Protein AF-A0A4Q6FBB6-F1 (afdb_monomer)

Foldseek 3Di:
DDDWDWDFDPPDPDDPIFTWDWDDDVVVQKIKIALHPPDDPLPDQEAEEEQDPLLRVLVSVLVFTYMHRNDDARDLVVLQSCANHQYEYFYWPDPRSVVNLVRNCVSNVVRYPNYDYDYPPPPDGGSSRVCVPVHNVVRSVVCCVRPVSRPDPPPPPLQVLVLLVVLLVLLVVVLVCLVVVVDDQDFDQQQDPVRDGDGSVRVNVVSVVVSVVSVVVSVVCVVVSGGDDPVRVVVSVSVSVSSVVVVVCDDPPDRDDDPDDD

Radius of gyration: 21.43 Å; Cα contacts (8 Å, |Δi|>4): 360; chains: 1; bounding box: 42×48×60 Å

Mean predicted aligned error: 15.75 Å

Secondary structure (DSSP, 8-state):
-PPPEE---SSSSS---PEEEEEEEGGGTEEEEESSTT--GGG-SEEEEESSHHHHHHHHHTT--EEE--SSSPPHHHHHHTTTSEEEEE--SSHHHHHHHHHHHHHHHTT-S-EEE-PPSTT-SSHHHHHHHHHHHHHHHHHHHH-GGG-------S-HHHHHHHHHTTHHHHHHHHHTT-S-SS---EE-TTSPEEPHHHHHHHHHHHHHHHHHHHHHHHHHT-PPPHHHHHHHHHHHHHHHHHHHT--TT----S-S--

Sequence (262 aa):
FLSPLRFTDTESGKSESVKALTGGNQITGAFWVAPAEGFDWRSSDAIALVEGQVDALALAACGIPTIAVGGGSLPVWIARAVAFKAVAISSDNDTAGEKAAEKWSEQIATYTQRSFRLRPADGFKDFGEVMEEIGRSHLLRWLKDEAPQLALDITVHKDGAARICEMMQGFPRLLRAAHLGELPSETLYLPSPFGDVWSIEHAAAAIIEIDRAWAQRARQCQEAKRDLNVLEIESLEMAGRFLDGAAAAWNGDTWLDAFVCL

Nearest PDB structures (foldseek):
  6nr8-assembly1_1  TM=4.135E-01  e=2.653E+00  Homo sapiens
  6nrd-assembly1_1  TM=4.228E-01  e=3.362E+00  Homo sapiens
  6nr9-assembly1_1  TM=4.057E-01  e=4.796E+00  Homo sapiens
  5hex-assembly2_B  TM=2.430E-01  e=7.210E-01  Homo sapiens

Solvent-accessible surface area (backbone atoms only — not comparable to full-atom values): 14880 Å² total; per-residue (Å²): 138,72,81,68,56,82,58,77,69,89,86,50,103,73,69,82,64,60,45,36,41,59,45,73,42,81,90,77,46,34,38,39,22,23,35,37,83,92,56,57,66,78,79,43,64,36,36,36,39,23,37,44,66,56,31,14,50,38,43,8,75,57,49,26,31,17,33,9,43,68,61,83,77,76,54,69,67,56,37,58,65,48,41,76,19,33,33,35,34,38,34,44,64,45,78,67,23,50,54,45,37,53,54,43,48,62,64,26,50,84,40,21,88,48,60,46,83,43,69,51,64,91,97,37,55,31,44,36,52,42,37,72,77,65,27,61,72,51,53,40,53,51,40,55,75,78,37,52,78,48,57,60,72,75,56,72,66,74,49,41,37,60,56,49,53,58,59,54,67,61,46,60,62,59,53,47,34,55,74,70,62,69,53,73,93,64,73,46,76,44,82,40,98,84,78,46,75,38,42,50,69,54,45,54,51,47,51,54,50,48,51,53,55,46,56,52,47,31,49,52,30,59,74,65,74,44,63,64,52,72,70,56,48,53,53,49,53,53,50,49,54,51,49,52,51,57,51,69,68,57,51,100,85,61,88,80,86,91,82,89,76,135

pLDDT: mean 71.65, std 19.81, range [26.72, 97.69]

Structure (mmCIF, N/CA/C/O backbone):
data_AF-A0A4Q6FBB6-F1
#
_entry.id   AF-A0A4Q6FBB6-F1
#
loop_
_atom_site.group_PDB
_atom_site.id
_atom_site.type_symbol
_atom_site.label_atom_id
_atom_site.label_alt_id
_atom_site.label_comp_id
_atom_site.label_asym_id
_atom_site.label_entity_id
_atom_site.label_seq_id
_atom_site.pdbx_PDB_ins_code
_atom_site.Cartn_x
_atom_site.Cartn_y
_atom_site.Cartn_z
_atom_site.occupancy
_atom_site.B_iso_or_equiv
_atom_site.auth_seq_id
_atom_site.auth_comp_id
_atom_site.auth_asym_id
_atom_site.auth_atom_id
_atom_site.pdbx_PDB_model_num
ATOM 1 N N . PHE A 1 1 ? 19.069 -8.149 6.387 1.00 31.89 1 PHE A N 1
ATOM 2 C CA . PHE A 1 1 ? 17.973 -9.134 6.414 1.00 31.89 1 PHE A CA 1
ATOM 3 C C . PHE A 1 1 ? 17.339 -9.092 7.793 1.00 31.89 1 PHE A C 1
ATOM 5 O O . PHE A 1 1 ? 18.003 -9.452 8.756 1.00 31.89 1 PHE A O 1
ATOM 12 N N . LEU A 1 2 ? 16.130 -8.539 7.908 1.00 35.41 2 LEU A N 1
ATOM 13 C CA . LEU A 1 2 ? 15.370 -8.508 9.163 1.00 35.41 2 LEU A CA 1
ATOM 14 C C . LEU A 1 2 ? 14.397 -9.695 9.187 1.00 35.41 2 LEU A C 1
ATOM 16 O O . LEU A 1 2 ? 13.923 -10.125 8.139 1.00 35.41 2 LEU A O 1
ATOM 20 N N . SER A 1 3 ? 14.155 -10.247 10.376 1.00 34.09 3 SER A N 1
ATOM 21 C CA . SER A 1 3 ? 13.213 -11.354 10.583 1.00 34.09 3 SER A CA 1
ATOM 22 C C . SER A 1 3 ? 11.765 -10.839 10.611 1.00 34.09 3 SER A C 1
ATOM 24 O O . SER A 1 3 ? 11.542 -9.729 11.097 1.00 34.09 3 SER A O 1
ATOM 26 N N . PRO A 1 4 ? 10.777 -11.619 10.135 1.00 42.06 4 PRO A N 1
ATOM 27 C CA . PRO A 1 4 ? 9.369 -11.228 10.170 1.00 42.06 4 PRO A CA 1
ATOM 28 C C . PRO A 1 4 ? 8.872 -11.036 11.609 1.00 42.06 4 PRO A C 1
ATOM 30 O O . PRO A 1 4 ? 9.109 -11.885 12.473 1.00 42.06 4 PRO A O 1
ATOM 33 N N . LEU A 1 5 ? 8.157 -9.935 11.854 1.00 40.19 5 LEU A N 1
ATOM 34 C CA . LEU A 1 5 ? 7.459 -9.683 13.118 1.00 40.19 5 LEU A CA 1
ATOM 35 C C . LEU A 1 5 ? 6.115 -10.424 13.119 1.00 40.19 5 LEU A C 1
ATOM 37 O O . LEU A 1 5 ? 5.431 -10.497 12.097 1.00 40.19 5 LEU A O 1
ATOM 41 N N . ARG A 1 6 ? 5.745 -11.005 14.267 1.00 44.50 6 ARG A N 1
ATOM 42 C CA . ARG A 1 6 ? 4.492 -11.753 14.442 1.00 44.50 6 ARG A CA 1
ATOM 43 C C . ARG A 1 6 ? 3.526 -10.949 15.302 1.00 44.50 6 ARG A C 1
ATOM 45 O O . ARG A 1 6 ? 3.858 -10.640 16.441 1.00 44.50 6 ARG A O 1
ATOM 52 N N . PHE A 1 7 ? 2.329 -10.697 14.780 1.00 43.72 7 PHE A N 1
ATOM 53 C CA . PHE A 1 7 ? 1.197 -10.197 15.556 1.00 43.72 7 PHE A CA 1
ATOM 54 C C . PHE A 1 7 ? 0.210 -11.349 15.758 1.00 43.72 7 PHE A C 1
ATOM 56 O O . PHE A 1 7 ? -0.203 -11.992 14.791 1.00 43.72 7 PHE A O 1
ATOM 63 N N . THR A 1 8 ? -0.122 -11.658 17.008 1.00 41.78 8 THR A N 1
ATOM 64 C CA . THR A 1 8 ? -1.132 -12.667 17.354 1.00 41.78 8 THR A CA 1
ATOM 65 C C . THR A 1 8 ? -2.346 -11.970 17.934 1.00 41.78 8 THR A C 1
ATOM 67 O O . THR A 1 8 ? -2.215 -11.241 18.913 1.00 41.78 8 THR A O 1
ATOM 70 N N . ASP A 1 9 ? -3.508 -12.222 17.341 1.00 42.00 9 ASP A N 1
ATOM 71 C CA . ASP A 1 9 ? -4.793 -11.792 17.880 1.00 42.00 9 ASP A CA 1
ATOM 72 C C . ASP A 1 9 ? -5.174 -12.732 19.035 1.00 42.00 9 ASP A C 1
ATOM 74 O O . ASP A 1 9 ? -5.221 -13.953 18.856 1.00 42.00 9 ASP A O 1
ATOM 78 N N . THR A 1 10 ? -5.355 -12.200 20.243 1.00 44.53 10 THR A N 1
ATOM 79 C CA . THR A 1 10 ? -5.561 -13.001 21.462 1.00 44.53 10 THR A CA 1
ATOM 80 C C . THR A 1 10 ? -7.000 -13.494 21.626 1.00 44.53 10 THR A C 1
ATOM 82 O O . THR A 1 10 ? -7.242 -14.370 22.456 1.00 44.53 10 THR A O 1
ATOM 85 N N . GLU A 1 11 ? -7.956 -12.991 20.837 1.00 43.34 11 GLU A N 1
ATOM 86 C CA . GLU A 1 11 ? -9.386 -13.205 21.105 1.00 43.34 11 GLU A CA 1
ATOM 87 C C . GLU A 1 11 ? -10.024 -14.422 20.419 1.00 43.34 11 GLU A C 1
ATOM 89 O O . GLU A 1 11 ? -11.108 -14.850 20.813 1.00 43.34 11 GLU A O 1
ATOM 94 N N . SER A 1 12 ? -9.377 -15.055 19.437 1.00 43.88 12 SER A N 1
ATOM 95 C CA . SER A 1 12 ? -9.953 -16.228 18.767 1.00 43.88 12 SER A CA 1
ATOM 96 C C . SER A 1 12 ? -8.966 -17.389 18.751 1.00 43.88 12 SER A C 1
ATOM 98 O O . SER A 1 12 ? -7.905 -17.325 18.141 1.00 43.88 12 SER A O 1
ATOM 100 N N . GLY A 1 13 ? -9.315 -18.495 19.418 1.00 40.16 13 GLY A N 1
ATOM 101 C CA . GLY A 1 13 ? -8.500 -19.715 19.554 1.00 40.16 13 GLY A CA 1
ATOM 102 C C . GLY A 1 13 ? -8.153 -20.457 18.248 1.00 40.16 13 GLY A C 1
ATOM 103 O O . GLY A 1 13 ? -7.830 -21.642 18.284 1.00 40.16 13 GLY A O 1
ATOM 104 N N . LYS A 1 14 ? -8.225 -19.784 17.095 1.00 40.44 14 LYS A N 1
ATOM 105 C CA . LYS A 1 14 ? -7.684 -20.178 15.793 1.00 40.44 14 LYS A CA 1
ATOM 106 C C . LYS A 1 14 ? -7.027 -18.950 15.148 1.00 40.44 14 LYS A C 1
ATOM 108 O O . LYS A 1 14 ? -7.657 -18.238 14.378 1.00 40.44 14 LYS A O 1
ATOM 113 N N . SER A 1 15 ? -5.760 -18.704 15.469 1.00 40.09 15 SER A N 1
ATOM 114 C CA . SER A 1 15 ? -4.976 -17.617 14.871 1.00 40.09 15 SER A CA 1
ATOM 115 C C . SER A 1 15 ? -4.397 -18.065 13.522 1.00 40.09 15 SER A C 1
ATOM 117 O O . SER A 1 15 ? -3.367 -18.743 13.492 1.00 40.09 15 SER A O 1
ATOM 119 N N . GLU A 1 16 ? -4.989 -17.642 12.403 1.00 44.41 16 GLU A N 1
ATOM 120 C CA . GLU A 1 16 ? -4.210 -17.467 11.170 1.00 44.41 16 GLU A CA 1
ATOM 121 C C . GLU A 1 16 ? -3.312 -16.239 11.376 1.00 44.41 16 GLU A C 1
ATOM 123 O O . GLU A 1 16 ? -3.751 -15.095 11.274 1.00 44.41 16 GLU A O 1
ATOM 128 N N . SER A 1 17 ? -2.055 -16.465 11.766 1.00 46.19 17 SER A N 1
ATOM 129 C CA . SER A 1 17 ? -1.102 -15.377 11.988 1.00 46.19 17 SER A CA 1
ATOM 130 C C . SER A 1 17 ? -0.741 -14.745 10.643 1.00 46.19 17 SER A C 1
ATOM 132 O O . SER A 1 17 ? 0.017 -15.336 9.869 1.00 46.19 17 SER A O 1
ATOM 134 N N . VAL A 1 18 ? -1.261 -13.551 10.360 1.00 50.97 18 VAL A N 1
ATOM 135 C CA . VAL A 1 18 ? -0.815 -12.751 9.214 1.00 50.97 18 VAL A CA 1
ATOM 136 C C . VAL A 1 18 ? 0.625 -12.317 9.480 1.00 50.97 18 VAL A C 1
ATOM 138 O O . VAL A 1 18 ? 0.914 -11.629 10.459 1.00 50.97 18 VAL A O 1
ATOM 141 N N . LYS A 1 19 ? 1.553 -12.775 8.635 1.00 54.19 19 LYS A N 1
ATOM 142 C CA . LYS A 1 19 ? 2.961 -12.375 8.706 1.00 54.19 19 LYS A CA 1
ATOM 143 C C . LYS A 1 19 ? 3.144 -11.080 7.921 1.00 54.19 19 LYS A C 1
ATOM 145 O O . LYS A 1 19 ? 2.998 -11.087 6.702 1.00 54.19 19 LYS A O 1
ATOM 150 N N . ALA A 1 20 ? 3.525 -10.006 8.604 1.00 57.34 20 ALA A N 1
ATOM 151 C CA . ALA A 1 20 ? 4.000 -8.799 7.942 1.00 57.34 20 ALA A CA 1
ATOM 152 C C . ALA A 1 20 ? 5.492 -8.961 7.601 1.00 57.34 20 ALA A C 1
ATOM 154 O O . ALA A 1 20 ? 6.309 -9.262 8.481 1.00 57.34 20 ALA A O 1
ATOM 155 N N . LEU A 1 21 ? 5.858 -8.776 6.331 1.00 66.19 21 LEU A N 1
ATOM 156 C CA . LEU A 1 21 ? 7.262 -8.729 5.914 1.00 66.19 21 LEU A CA 1
ATOM 157 C C . LEU A 1 21 ? 7.755 -7.285 5.948 1.00 66.19 21 LEU A C 1
ATOM 159 O O . LEU A 1 21 ? 7.104 -6.392 5.413 1.00 66.19 21 LEU A O 1
ATOM 163 N N . THR A 1 22 ? 8.919 -7.056 6.550 1.00 74.19 22 THR A N 1
ATOM 164 C CA . THR A 1 22 ? 9.509 -5.721 6.708 1.00 74.19 22 THR A CA 1
ATOM 165 C C . THR A 1 22 ? 10.861 -5.614 6.021 1.00 74.19 22 THR A C 1
ATOM 167 O O . THR A 1 22 ? 11.565 -6.605 5.804 1.00 74.19 22 THR A O 1
ATOM 170 N N . GLY A 1 23 ? 11.232 -4.387 5.670 1.00 75.25 23 GLY A N 1
ATOM 171 C CA . GLY A 1 23 ? 12.520 -4.086 5.070 1.00 75.25 23 GLY A CA 1
ATOM 172 C C . GLY A 1 23 ? 12.538 -2.712 4.428 1.00 75.25 23 GLY A C 1
ATOM 173 O O . GLY A 1 23 ? 11.743 -1.839 4.756 1.00 75.25 23 GLY A O 1
A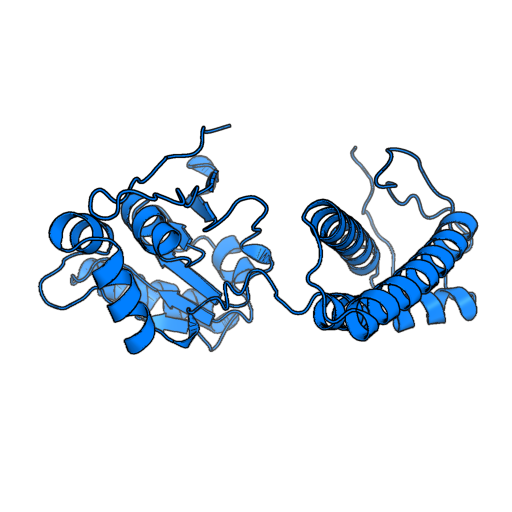TOM 174 N N . GLY A 1 24 ? 13.526 -2.493 3.571 1.00 68.19 24 GLY A N 1
ATOM 175 C CA . GLY A 1 24 ? 14.026 -1.152 3.304 1.00 68.19 24 GLY A CA 1
ATOM 176 C C . GLY A 1 24 ? 15.287 -0.879 4.121 1.00 68.19 24 GLY A C 1
ATOM 177 O O . GLY A 1 24 ? 15.706 -1.679 4.962 1.00 68.19 24 GLY A O 1
ATOM 178 N N . ASN A 1 25 ? 15.947 0.225 3.803 1.00 64.75 25 ASN A N 1
ATOM 179 C CA . ASN A 1 25 ? 17.199 0.631 4.423 1.00 64.75 25 ASN A CA 1
ATOM 180 C C . ASN A 1 25 ? 16.994 2.031 5.007 1.00 64.75 25 ASN A C 1
ATOM 182 O O . ASN A 1 25 ? 16.601 2.944 4.279 1.00 64.75 25 ASN A O 1
ATOM 186 N N . GLN A 1 26 ? 17.292 2.216 6.297 1.00 61.06 26 GLN A N 1
ATOM 187 C CA . GLN A 1 26 ? 17.221 3.533 6.941 1.00 61.06 26 GLN A CA 1
ATOM 188 C C . GLN A 1 26 ? 18.054 4.584 6.189 1.00 61.06 26 GLN A C 1
ATOM 190 O O . GLN A 1 26 ? 17.650 5.737 6.110 1.00 61.06 26 GLN A O 1
ATOM 195 N N . ILE A 1 27 ? 19.152 4.176 5.540 1.00 59.16 27 ILE A N 1
ATOM 196 C CA . ILE A 1 27 ? 19.989 5.047 4.699 1.00 59.16 27 ILE A CA 1
ATOM 197 C C . ILE A 1 27 ? 19.228 5.540 3.457 1.00 59.16 27 ILE A C 1
ATOM 199 O O . ILE A 1 27 ? 19.440 6.658 3.003 1.00 59.16 27 ILE A O 1
ATOM 203 N N . THR A 1 28 ? 18.325 4.727 2.903 1.00 61.53 28 THR A N 1
ATOM 204 C CA . THR A 1 28 ? 17.517 5.091 1.722 1.00 61.53 28 THR A CA 1
ATOM 205 C C . THR A 1 28 ? 16.276 5.923 2.061 1.00 61.53 28 THR A C 1
ATOM 207 O O . THR A 1 28 ? 15.558 6.332 1.147 1.00 61.53 28 THR A O 1
ATOM 210 N N . GLY A 1 29 ? 16.031 6.181 3.353 1.00 70.50 29 GLY A N 1
ATOM 211 C CA . GLY A 1 29 ? 14.905 6.987 3.830 1.00 70.50 29 GLY A CA 1
ATOM 212 C C . GLY A 1 29 ? 13.541 6.317 3.652 1.00 70.50 29 GLY A C 1
ATOM 213 O O . GLY A 1 29 ? 12.546 7.009 3.476 1.00 70.50 29 GLY A O 1
ATOM 214 N N . ALA A 1 30 ? 13.488 4.981 3.623 1.00 79.38 30 ALA A N 1
ATOM 215 C CA . ALA A 1 30 ? 12.228 4.252 3.537 1.00 79.38 30 ALA A CA 1
ATOM 216 C C . ALA A 1 30 ? 12.290 2.918 4.280 1.00 79.38 30 ALA A C 1
ATOM 218 O O . ALA A 1 30 ? 13.234 2.135 4.125 1.00 79.38 30 ALA A O 1
ATOM 219 N N . PHE A 1 31 ? 11.234 2.650 5.036 1.00 87.69 31 PHE A N 1
ATOM 220 C CA . PHE A 1 31 ? 10.901 1.356 5.608 1.00 87.69 31 PHE A CA 1
ATOM 221 C C . PHE A 1 31 ? 9.556 0.938 5.028 1.00 87.69 31 PHE A C 1
ATOM 223 O O . PHE A 1 31 ? 8.559 1.610 5.253 1.00 87.69 31 PHE A O 1
ATOM 230 N N . TRP A 1 32 ? 9.511 -0.135 4.250 1.00 87.69 32 TRP A N 1
ATOM 231 C CA . TRP A 1 32 ? 8.247 -0.670 3.756 1.00 87.69 32 TRP A CA 1
ATOM 232 C C . TRP A 1 32 ? 7.782 -1.826 4.635 1.00 87.69 32 TRP A C 1
ATOM 234 O O . TRP A 1 32 ? 8.578 -2.489 5.312 1.00 87.69 32 TRP A O 1
ATOM 244 N N . VAL A 1 33 ? 6.481 -2.088 4.583 1.00 84.88 33 VAL A N 1
ATOM 245 C CA . VAL A 1 33 ? 5.858 -3.274 5.161 1.00 84.88 33 VAL A CA 1
ATOM 246 C C . VAL A 1 33 ? 4.894 -3.868 4.145 1.00 84.88 33 VAL A C 1
ATOM 248 O O . VAL A 1 33 ? 3.996 -3.190 3.640 1.00 84.88 33 VAL A O 1
ATOM 251 N N . ALA A 1 34 ? 5.103 -5.144 3.839 1.00 82.44 34 ALA A N 1
ATOM 252 C CA . ALA A 1 34 ? 4.231 -5.920 2.980 1.00 82.44 34 ALA A CA 1
ATOM 253 C C . ALA A 1 34 ? 3.176 -6.644 3.842 1.00 82.44 34 ALA A C 1
ATOM 255 O O . ALA A 1 34 ? 3.545 -7.255 4.854 1.00 82.44 34 ALA A O 1
ATOM 256 N N . PRO A 1 35 ? 1.885 -6.608 3.463 1.00 79.56 35 PRO A N 1
ATOM 257 C CA . PRO A 1 35 ? 0.802 -7.215 4.238 1.00 79.56 35 PRO A CA 1
ATOM 258 C C . PRO A 1 35 ? 0.823 -8.752 4.235 1.00 79.56 35 PRO A C 1
ATOM 260 O O . PRO A 1 35 ? 0.161 -9.370 5.066 1.00 79.56 35 PRO A O 1
ATOM 263 N N . ALA A 1 36 ? 1.562 -9.375 3.310 1.00 74.44 36 ALA A N 1
ATOM 264 C CA . ALA A 1 36 ? 1.680 -10.823 3.188 1.00 74.44 36 ALA A CA 1
ATOM 265 C C . ALA A 1 36 ? 3.045 -11.247 2.618 1.00 74.44 36 ALA A C 1
ATOM 267 O O . ALA A 1 36 ? 3.790 -10.444 2.051 1.00 74.44 36 ALA A O 1
ATOM 268 N N . GLU A 1 37 ? 3.361 -12.535 2.760 1.00 68.62 37 GLU A N 1
ATOM 269 C CA . GLU A 1 37 ? 4.536 -13.160 2.149 1.00 68.62 37 GLU A CA 1
ATOM 270 C C . GLU A 1 37 ? 4.431 -13.140 0.612 1.00 68.62 37 GLU A C 1
ATOM 272 O O . GLU A 1 37 ? 3.347 -13.328 0.069 1.00 68.62 37 GLU A O 1
ATOM 277 N N . GLY A 1 38 ? 5.536 -12.847 -0.086 1.00 66.31 38 GLY A N 1
ATOM 278 C CA . GLY A 1 38 ? 5.568 -12.724 -1.556 1.00 66.31 38 GLY A CA 1
ATOM 279 C C . GLY A 1 38 ? 5.041 -11.398 -2.125 1.00 66.31 38 GLY A C 1
ATOM 280 O O . GLY A 1 38 ? 5.230 -11.122 -3.306 1.00 66.31 38 GLY A O 1
ATOM 281 N N . PHE A 1 39 ? 4.441 -10.536 -1.300 1.00 70.25 39 PHE A N 1
ATOM 282 C CA . PHE A 1 39 ? 3.855 -9.282 -1.765 1.00 70.25 39 PHE A CA 1
ATOM 283 C C . PHE A 1 39 ? 4.916 -8.224 -2.128 1.00 70.25 39 PHE A C 1
ATOM 285 O O . PHE A 1 39 ? 5.732 -7.837 -1.286 1.00 70.25 39 PHE A O 1
ATOM 292 N N . ASP A 1 40 ? 4.858 -7.689 -3.354 1.00 78.19 40 ASP A N 1
ATOM 293 C CA . ASP A 1 40 ? 5.627 -6.511 -3.776 1.00 78.19 40 ASP A CA 1
ATOM 294 C C . ASP A 1 40 ? 4.734 -5.264 -3.785 1.00 78.19 40 ASP A C 1
ATOM 296 O O . ASP A 1 40 ? 3.799 -5.128 -4.572 1.00 78.19 40 ASP A O 1
ATOM 300 N N . TRP A 1 41 ? 5.045 -4.294 -2.927 1.00 81.06 41 TRP A N 1
ATOM 301 C CA . TRP A 1 41 ? 4.305 -3.031 -2.883 1.00 81.06 41 TRP A CA 1
ATOM 302 C C . TRP A 1 41 ? 4.399 -2.238 -4.188 1.00 81.06 41 TRP A C 1
ATOM 304 O O . TRP A 1 41 ? 3.511 -1.435 -4.484 1.00 81.06 41 TRP A O 1
ATOM 314 N N . ARG A 1 42 ? 5.432 -2.476 -5.006 1.00 80.81 42 ARG A N 1
ATOM 315 C CA . ARG A 1 42 ? 5.589 -1.811 -6.304 1.00 80.81 42 ARG A CA 1
ATOM 316 C C . ARG A 1 42 ? 4.536 -2.245 -7.312 1.00 80.81 42 ARG A C 1
ATOM 318 O O . ARG A 1 42 ? 4.177 -1.428 -8.156 1.00 80.81 42 ARG A O 1
ATOM 325 N N . SER A 1 43 ? 3.991 -3.455 -7.199 1.00 79.69 43 SER A N 1
ATOM 326 C CA . SER A 1 43 ? 2.898 -3.929 -8.057 1.00 79.69 43 SER A CA 1
ATOM 327 C C . SER A 1 43 ? 1.507 -3.590 -7.514 1.00 79.69 43 SER A C 1
ATOM 329 O O . SER A 1 43 ? 0.518 -3.894 -8.164 1.00 79.69 43 SER A O 1
ATOM 331 N N . SER A 1 44 ? 1.402 -2.974 -6.332 1.00 83.88 44 SER A N 1
ATOM 332 C CA . SER A 1 44 ? 0.108 -2.631 -5.727 1.00 83.88 44 SER A CA 1
ATOM 333 C C . SER A 1 44 ? -0.546 -1.416 -6.383 1.00 83.88 44 SER A C 1
ATOM 335 O O . SER A 1 44 ? 0.121 -0.400 -6.567 1.00 83.88 44 SER A O 1
ATOM 337 N N . ASP A 1 45 ? -1.853 -1.443 -6.630 1.00 87.06 45 ASP A N 1
ATOM 338 C CA . ASP A 1 45 ? -2.595 -0.270 -7.122 1.00 87.06 45 ASP A CA 1
ATOM 339 C C . ASP A 1 45 ? -2.848 0.796 -6.047 1.00 87.06 45 ASP A C 1
ATOM 341 O O . ASP A 1 45 ? -3.173 1.944 -6.369 1.00 87.06 45 ASP A O 1
ATOM 345 N N . ALA A 1 46 ? -2.691 0.429 -4.774 1.00 92.31 46 ALA A N 1
ATOM 346 C CA . ALA A 1 46 ? -2.918 1.294 -3.625 1.00 92.31 46 ALA A CA 1
ATOM 347 C C . ALA A 1 46 ? -1.813 1.143 -2.572 1.00 92.31 46 ALA A C 1
ATOM 349 O O . ALA A 1 46 ? -1.288 0.049 -2.349 1.00 92.31 46 ALA A O 1
ATOM 350 N N . ILE A 1 47 ? -1.446 2.245 -1.922 1.00 95.38 47 ILE A N 1
ATOM 351 C CA . ILE A 1 47 ? -0.404 2.261 -0.893 1.00 95.38 47 ILE A CA 1
ATOM 352 C C . ILE A 1 47 ? -0.652 3.369 0.130 1.00 95.38 47 ILE A C 1
ATOM 354 O O . ILE A 1 47 ? -1.198 4.421 -0.206 1.00 95.38 47 ILE A O 1
ATOM 358 N N . ALA A 1 48 ? -0.218 3.148 1.367 1.00 96.94 48 ALA A N 1
ATOM 359 C CA . ALA A 1 48 ? -0.151 4.174 2.397 1.00 96.94 48 ALA A CA 1
ATOM 360 C C . ALA A 1 48 ? 1.289 4.674 2.595 1.00 96.94 48 ALA A C 1
ATOM 362 O O . ALA A 1 48 ? 2.248 3.898 2.593 1.00 96.94 48 ALA A O 1
ATOM 363 N N . LEU A 1 49 ? 1.441 5.982 2.781 1.00 96.69 49 LEU A N 1
ATOM 364 C CA . LEU A 1 49 ? 2.674 6.642 3.194 1.00 96.69 49 LEU A CA 1
ATOM 365 C C . LEU A 1 49 ? 2.485 7.160 4.618 1.00 96.69 49 LEU A C 1
ATOM 367 O O . LEU A 1 49 ? 1.582 7.956 4.863 1.00 96.69 49 LEU A O 1
ATOM 371 N N . VAL A 1 50 ? 3.343 6.734 5.539 1.00 96.75 50 VAL A N 1
ATOM 372 C CA . VAL A 1 50 ? 3.305 7.115 6.960 1.00 96.75 50 VAL A CA 1
ATOM 373 C C . VAL A 1 50 ? 4.647 7.697 7.399 1.00 96.75 50 VAL A C 1
ATOM 375 O O . VAL A 1 50 ? 5.661 7.558 6.709 1.00 96.75 50 VAL A O 1
ATOM 378 N N . GLU A 1 51 ? 4.682 8.348 8.557 1.00 93.88 51 GLU A N 1
ATOM 379 C CA . GLU A 1 51 ? 5.929 8.874 9.120 1.00 93.88 51 GLU A CA 1
ATOM 380 C C . GLU A 1 51 ? 6.734 7.789 9.843 1.00 93.88 51 GLU A C 1
ATOM 382 O O . GLU A 1 51 ? 7.923 7.610 9.551 1.00 93.88 51 GLU A O 1
ATOM 387 N N . GLY A 1 52 ? 6.082 7.050 10.745 1.00 93.06 52 GLY A N 1
ATOM 388 C CA . GLY A 1 52 ? 6.702 6.081 11.643 1.00 93.06 52 GLY A CA 1
ATOM 389 C C . GLY A 1 52 ? 6.600 4.627 11.182 1.00 93.06 52 GLY A C 1
ATOM 390 O O . GLY A 1 52 ? 5.676 4.209 10.488 1.00 93.06 52 GLY A O 1
ATOM 391 N N . GLN A 1 53 ? 7.566 3.803 11.598 1.00 94.12 53 GLN A N 1
ATOM 392 C CA . GLN A 1 53 ? 7.553 2.367 11.297 1.00 94.12 53 GLN A CA 1
ATOM 393 C C . GLN A 1 53 ? 6.412 1.628 12.009 1.00 94.12 53 GLN A C 1
ATOM 395 O O . GLN A 1 53 ? 5.927 0.625 11.489 1.00 94.12 53 GLN A O 1
ATOM 400 N N . VAL A 1 54 ? 5.985 2.107 13.182 1.00 94.31 54 VAL A N 1
ATOM 401 C CA . VAL A 1 54 ? 4.883 1.504 13.949 1.00 94.31 54 VAL A CA 1
ATOM 402 C C . VAL A 1 54 ? 3.558 1.681 13.208 1.00 94.31 54 VAL A C 1
ATOM 404 O O . VAL A 1 54 ? 2.835 0.703 13.037 1.00 94.31 54 VAL A O 1
ATOM 407 N N . ASP A 1 55 ? 3.302 2.863 12.648 1.00 95.69 55 ASP A N 1
ATOM 408 C CA . ASP A 1 55 ? 2.141 3.115 11.785 1.00 95.69 55 ASP A CA 1
ATOM 409 C C . ASP A 1 55 ? 2.134 2.203 10.562 1.00 95.69 55 ASP A C 1
ATOM 411 O O . ASP A 1 55 ? 1.100 1.651 10.183 1.00 95.69 55 ASP A O 1
ATOM 415 N N . ALA A 1 56 ? 3.312 1.982 9.965 1.00 94.88 56 ALA A N 1
ATOM 416 C CA . ALA A 1 56 ? 3.431 1.107 8.807 1.00 94.88 56 ALA A CA 1
ATOM 417 C C . ALA A 1 56 ? 3.094 -0.344 9.146 1.00 94.88 56 ALA A C 1
ATOM 419 O O . ALA A 1 56 ? 2.431 -1.025 8.364 1.00 94.88 56 ALA A O 1
ATOM 420 N N . LEU A 1 57 ? 3.521 -0.815 10.319 1.00 93.06 57 LEU A N 1
ATOM 421 C CA . LEU A 1 57 ? 3.162 -2.138 10.819 1.00 93.06 57 LEU A CA 1
ATOM 422 C C . LEU A 1 57 ? 1.662 -2.233 11.124 1.00 93.06 57 LEU A C 1
ATOM 424 O O . LEU A 1 57 ? 1.043 -3.235 10.765 1.00 93.06 57 LEU A O 1
ATOM 428 N N . ALA A 1 58 ? 1.073 -1.199 11.730 1.00 94.31 58 ALA A N 1
ATOM 429 C CA . ALA A 1 58 ? -0.349 -1.152 12.056 1.00 94.31 58 ALA A CA 1
ATOM 430 C C . ALA A 1 58 ? -1.233 -1.256 10.800 1.00 94.31 58 ALA A C 1
ATOM 432 O O . ALA A 1 58 ? -2.127 -2.106 10.725 1.00 94.31 58 ALA A O 1
ATOM 433 N N . LEU A 1 59 ? -0.945 -0.451 9.774 1.00 94.31 59 LEU A N 1
ATOM 434 C CA . LEU A 1 59 ? -1.684 -0.476 8.510 1.00 94.31 59 LEU A CA 1
ATOM 435 C C . LEU A 1 59 ? -1.443 -1.772 7.720 1.00 94.31 59 LEU A C 1
ATOM 437 O O . LEU A 1 59 ? -2.393 -2.365 7.202 1.00 94.31 59 LEU A O 1
ATOM 441 N N . ALA A 1 60 ? -0.212 -2.286 7.690 1.00 92.12 60 ALA A N 1
ATOM 442 C CA . ALA A 1 60 ? 0.083 -3.552 7.020 1.00 92.12 60 ALA A CA 1
ATOM 443 C C . ALA A 1 60 ? -0.569 -4.764 7.693 1.00 92.12 60 ALA A C 1
ATOM 445 O O . ALA A 1 60 ? -1.027 -5.670 6.997 1.00 92.12 60 ALA A O 1
ATOM 446 N N . ALA A 1 61 ? -0.701 -4.772 9.022 1.00 87.94 61 ALA A N 1
ATOM 447 C CA . ALA A 1 61 ? -1.475 -5.792 9.731 1.00 87.94 61 ALA A CA 1
ATOM 448 C C . ALA A 1 61 ? -2.965 -5.775 9.330 1.00 87.94 61 ALA A C 1
ATOM 450 O O . ALA A 1 61 ? -3.645 -6.805 9.407 1.00 87.94 61 ALA A O 1
ATOM 451 N N . CYS A 1 62 ? -3.467 -4.633 8.854 1.00 88.94 62 CYS A N 1
ATOM 452 C CA . CYS A 1 62 ? -4.806 -4.483 8.283 1.00 88.94 62 CYS A CA 1
ATOM 453 C C . CYS A 1 62 ? -4.865 -4.782 6.777 1.00 88.94 62 CYS A C 1
ATOM 455 O O . CYS A 1 62 ? -5.913 -4.610 6.162 1.00 88.94 62 CYS A O 1
ATOM 457 N N . GLY A 1 63 ? -3.773 -5.258 6.178 1.00 88.75 63 GLY A N 1
ATOM 458 C CA . GLY A 1 63 ? -3.728 -5.596 4.762 1.00 88.75 63 GLY A CA 1
ATOM 459 C C . GLY A 1 63 ? -3.345 -4.437 3.844 1.00 88.75 63 GLY A C 1
ATOM 460 O O . GLY A 1 63 ? -3.474 -4.568 2.636 1.00 88.75 63 GLY A O 1
ATOM 461 N N . ILE A 1 64 ? -2.875 -3.305 4.368 1.00 91.38 64 ILE A N 1
ATOM 462 C CA . ILE A 1 64 ? -2.539 -2.145 3.537 1.00 91.38 64 ILE A CA 1
ATOM 463 C C . ILE A 1 64 ? -1.025 -2.096 3.294 1.00 91.38 64 ILE A C 1
ATOM 465 O O . ILE A 1 64 ? -0.251 -1.976 4.248 1.00 91.38 64 ILE A O 1
ATOM 469 N N . PRO A 1 65 ? -0.559 -2.142 2.035 1.00 92.62 65 PRO A N 1
ATOM 470 C CA . PRO A 1 65 ? 0.840 -1.908 1.702 1.00 92.62 65 PRO A CA 1
ATOM 471 C C . PRO A 1 65 ? 1.247 -0.536 2.195 1.00 92.62 65 PRO A C 1
ATOM 473 O O . PRO A 1 65 ? 0.592 0.452 1.863 1.00 92.62 65 PRO A O 1
ATOM 476 N N . THR A 1 66 ? 2.312 -0.468 2.985 1.00 94.25 66 THR A N 1
ATOM 477 C CA . THR A 1 66 ? 2.662 0.785 3.651 1.00 94.25 66 THR A CA 1
ATOM 478 C C . THR A 1 66 ? 4.155 1.064 3.576 1.00 94.25 66 THR A C 1
ATOM 480 O O . THR A 1 66 ? 4.976 0.152 3.683 1.00 94.25 66 THR A O 1
ATOM 483 N N . ILE A 1 67 ? 4.513 2.335 3.394 1.00 94.69 67 ILE A N 1
ATOM 484 C CA . ILE A 1 67 ? 5.887 2.834 3.454 1.00 94.69 67 ILE A CA 1
ATOM 485 C C . ILE A 1 67 ? 5.975 3.901 4.541 1.00 94.69 67 ILE A C 1
ATOM 487 O O . ILE A 1 67 ? 5.343 4.948 4.437 1.00 94.69 67 ILE A O 1
ATOM 491 N N . ALA A 1 68 ? 6.802 3.657 5.551 1.00 94.88 68 ALA A N 1
ATOM 492 C CA . ALA A 1 68 ? 7.266 4.671 6.481 1.00 94.88 68 ALA A CA 1
ATOM 493 C C . ALA A 1 68 ? 8.445 5.445 5.885 1.00 94.88 68 ALA A C 1
ATOM 495 O O . ALA A 1 68 ? 9.469 4.863 5.513 1.00 94.88 68 ALA A O 1
ATOM 496 N N . VAL A 1 69 ? 8.299 6.764 5.813 1.00 91.31 69 VAL A N 1
ATOM 497 C CA . VAL A 1 69 ? 9.268 7.681 5.192 1.00 91.31 69 VAL A CA 1
ATOM 498 C C . VAL A 1 69 ? 10.313 8.179 6.203 1.00 91.31 69 VAL A C 1
ATOM 500 O O . VAL A 1 69 ? 11.391 8.617 5.812 1.00 91.31 69 VAL A O 1
ATOM 503 N N . GLY A 1 70 ? 10.058 8.044 7.510 1.00 82.19 70 GLY A N 1
ATOM 504 C CA . GLY A 1 70 ? 11.041 8.356 8.553 1.00 82.19 70 GLY A CA 1
ATOM 505 C C . GLY A 1 70 ? 11.198 9.850 8.847 1.00 82.19 70 GLY A C 1
ATOM 506 O O . GLY A 1 70 ? 12.312 10.302 9.106 1.00 82.19 70 GLY A O 1
ATOM 507 N N . GLY A 1 71 ? 10.091 10.598 8.826 1.00 72.38 71 GLY A N 1
ATOM 508 C CA . GLY A 1 71 ? 10.056 12.041 9.070 1.00 72.38 71 GLY A CA 1
ATOM 509 C C . GLY A 1 71 ? 10.681 12.884 7.947 1.00 72.38 71 GLY A C 1
ATOM 510 O O . GLY A 1 71 ? 11.567 12.457 7.209 1.00 72.38 71 GLY A O 1
ATOM 511 N N . GLY A 1 72 ? 10.225 14.130 7.806 1.00 80.19 72 GLY A N 1
ATOM 512 C CA . GLY A 1 72 ? 10.797 15.089 6.856 1.00 80.19 72 GLY A CA 1
ATOM 513 C C . GLY A 1 72 ? 10.195 15.044 5.443 1.00 80.19 72 GLY A C 1
ATOM 514 O O . GLY A 1 72 ? 8.990 14.890 5.252 1.00 80.19 72 GLY A O 1
ATOM 515 N N . SER A 1 73 ? 11.015 15.316 4.425 1.00 85.88 73 SER A N 1
ATOM 516 C CA . SER A 1 73 ? 10.564 15.397 3.026 1.00 85.88 73 SER A CA 1
ATOM 517 C C . SER A 1 73 ? 10.486 14.025 2.370 1.00 85.88 73 SER A C 1
ATOM 519 O O . SER A 1 73 ? 11.444 13.262 2.475 1.00 85.88 73 SER A O 1
ATOM 521 N N . LEU A 1 74 ? 9.425 13.777 1.597 1.00 91.25 74 LEU A N 1
ATOM 522 C CA . LEU A 1 74 ? 9.295 12.565 0.796 1.00 91.25 74 LEU A CA 1
ATOM 523 C C . LEU A 1 74 ? 10.462 12.459 -0.202 1.00 91.25 74 LEU A C 1
ATOM 525 O O . LEU A 1 74 ? 10.657 13.372 -1.016 1.00 91.25 74 LEU A O 1
ATOM 529 N N . PRO A 1 75 ? 11.250 11.369 -0.176 1.00 90.75 75 PRO A N 1
ATOM 530 C CA . PRO A 1 75 ? 12.269 11.129 -1.183 1.00 90.75 75 PRO A CA 1
ATOM 531 C C . PRO A 1 75 ? 11.660 11.110 -2.589 1.00 90.75 75 PRO A C 1
ATOM 533 O O . PRO A 1 75 ? 10.656 10.444 -2.841 1.00 90.75 75 PRO A O 1
ATOM 536 N N . VAL A 1 76 ? 12.307 11.795 -3.536 1.00 89.75 76 VAL A N 1
ATOM 537 C CA . VAL A 1 76 ? 11.826 11.923 -4.928 1.00 89.75 76 VAL A CA 1
ATOM 538 C C . VAL A 1 76 ? 11.575 10.562 -5.582 1.00 89.75 76 VAL A C 1
ATOM 540 O O . VAL A 1 76 ? 10.647 10.411 -6.375 1.00 89.75 76 VAL A O 1
ATOM 543 N N . TRP A 1 77 ? 12.386 9.556 -5.252 1.00 88.38 77 TRP A N 1
ATOM 544 C CA . TRP A 1 77 ? 12.211 8.212 -5.793 1.00 88.38 77 TRP A CA 1
ATOM 545 C C . TRP A 1 77 ? 10.923 7.542 -5.287 1.00 88.38 77 TRP A C 1
ATOM 547 O O . TRP A 1 77 ? 10.308 6.815 -6.060 1.00 88.38 77 TRP A O 1
ATOM 557 N N . ILE A 1 78 ? 10.474 7.817 -4.053 1.00 91.31 78 ILE A N 1
ATOM 558 C CA . ILE A 1 78 ? 9.193 7.307 -3.536 1.00 91.31 78 ILE A CA 1
ATOM 559 C C . ILE A 1 78 ? 8.049 7.970 -4.291 1.00 91.31 78 ILE A C 1
ATOM 561 O O . ILE A 1 78 ? 7.171 7.269 -4.781 1.00 91.31 78 ILE A O 1
ATOM 565 N N . ALA A 1 79 ? 8.102 9.296 -4.466 1.00 92.12 79 ALA A N 1
ATOM 566 C CA . ALA A 1 79 ? 7.093 10.031 -5.230 1.00 92.12 79 ALA A CA 1
ATOM 567 C C . ALA A 1 79 ? 6.920 9.466 -6.655 1.00 92.12 79 ALA A C 1
ATOM 569 O O . ALA A 1 79 ? 5.797 9.307 -7.125 1.00 92.12 79 ALA A O 1
ATOM 570 N N . ARG A 1 80 ? 8.025 9.080 -7.309 1.00 88.81 80 ARG A N 1
ATOM 571 C CA . ARG A 1 80 ? 8.010 8.385 -8.609 1.00 88.81 80 ARG A CA 1
ATOM 572 C C . ARG A 1 80 ? 7.471 6.959 -8.519 1.00 88.81 80 ARG A C 1
ATOM 574 O O . ARG A 1 80 ? 6.699 6.548 -9.376 1.00 88.81 80 ARG A O 1
ATOM 581 N N . ALA A 1 81 ? 7.877 6.200 -7.504 1.00 86.44 81 ALA A N 1
ATOM 582 C CA . ALA A 1 81 ? 7.477 4.803 -7.341 1.00 86.44 81 ALA A CA 1
ATOM 583 C C . ALA A 1 81 ? 5.976 4.636 -7.052 1.00 86.44 81 ALA A C 1
ATOM 585 O O . ALA A 1 81 ? 5.417 3.573 -7.317 1.00 86.44 81 ALA A O 1
ATOM 586 N N . VAL A 1 82 ? 5.318 5.676 -6.531 1.00 92.38 82 VAL A N 1
ATOM 587 C CA . VAL A 1 82 ? 3.866 5.689 -6.303 1.00 92.38 82 VAL A CA 1
ATOM 588 C C . VAL A 1 82 ? 3.060 6.285 -7.462 1.00 92.38 82 VAL A C 1
ATOM 590 O O . VAL A 1 82 ? 1.860 6.519 -7.317 1.00 92.38 82 VAL A O 1
ATOM 593 N N . ALA A 1 83 ? 3.688 6.522 -8.619 1.00 88.56 83 ALA A N 1
ATOM 594 C CA . ALA A 1 83 ? 2.996 7.021 -9.802 1.00 88.56 83 ALA A CA 1
ATOM 595 C C . ALA A 1 83 ? 1.791 6.142 -10.168 1.00 88.56 83 ALA A C 1
ATOM 597 O O . ALA A 1 83 ? 1.856 4.916 -10.096 1.00 88.56 83 ALA A O 1
ATOM 598 N N . PHE A 1 84 ? 0.688 6.790 -10.554 1.00 87.94 84 PHE A N 1
ATOM 599 C CA . PHE A 1 84 ? -0.585 6.170 -10.961 1.00 87.94 84 PHE A CA 1
ATOM 600 C C . PHE A 1 84 ? -1.343 5.356 -9.888 1.00 87.94 84 PHE A C 1
ATOM 602 O O . PHE A 1 84 ? -2.481 4.936 -10.129 1.00 87.94 84 PHE A O 1
ATOM 609 N N . LYS A 1 85 ? -0.781 5.192 -8.685 1.00 90.94 85 LYS A N 1
ATOM 610 C CA . LYS A 1 85 ? -1.421 4.492 -7.560 1.00 90.94 85 LYS A CA 1
ATOM 611 C C . LYS A 1 85 ? -2.410 5.389 -6.818 1.00 90.94 85 LYS A C 1
ATOM 613 O O . LYS A 1 85 ? -2.295 6.616 -6.854 1.00 90.94 85 LYS A O 1
ATOM 618 N N . ALA A 1 86 ? -3.351 4.779 -6.101 1.00 94.81 86 ALA A N 1
ATOM 619 C CA . ALA A 1 86 ? -4.043 5.446 -5.003 1.00 94.81 86 ALA A CA 1
ATOM 620 C C . ALA A 1 86 ? -3.085 5.576 -3.811 1.00 94.81 86 ALA A C 1
ATOM 622 O O . ALA A 1 86 ? -2.504 4.581 -3.377 1.00 94.81 86 ALA A O 1
ATOM 623 N N . VAL A 1 87 ? -2.895 6.792 -3.300 1.00 96.81 87 VAL A N 1
ATOM 624 C CA . VAL A 1 87 ? -1.902 7.058 -2.249 1.00 96.81 87 VAL A CA 1
ATOM 625 C C . VAL A 1 87 ? -2.575 7.683 -1.040 1.00 96.81 87 VAL A C 1
ATOM 627 O O . VAL A 1 87 ? -2.980 8.844 -1.078 1.00 96.81 87 VAL A O 1
ATOM 630 N N . ALA A 1 88 ? -2.659 6.926 0.047 1.00 97.69 88 ALA A N 1
ATOM 631 C CA . ALA A 1 88 ? -3.041 7.480 1.334 1.00 97.69 88 ALA A CA 1
ATOM 632 C C . ALA A 1 88 ? -1.843 8.137 2.003 1.00 97.69 88 ALA A C 1
ATOM 634 O O . ALA A 1 88 ? -0.796 7.516 2.169 1.00 97.69 88 ALA A O 1
ATOM 635 N N . ILE A 1 89 ? -2.008 9.391 2.398 1.00 97.25 89 ILE A N 1
ATOM 636 C CA . ILE A 1 89 ? -1.023 10.124 3.180 1.00 97.25 89 ILE A CA 1
ATOM 637 C C . ILE A 1 89 ? -1.481 10.120 4.637 1.00 97.25 89 ILE A C 1
ATOM 639 O O . ILE A 1 89 ? -2.487 10.738 4.997 1.00 97.25 89 ILE A O 1
ATOM 643 N N . SER A 1 90 ? -0.736 9.398 5.462 1.00 96.25 90 SER A N 1
ATOM 644 C CA . SER A 1 90 ? -1.093 8.983 6.816 1.00 96.25 90 SER A CA 1
ATOM 645 C C . SER A 1 90 ? -0.042 9.437 7.831 1.00 96.25 90 SER A C 1
ATOM 647 O O . SER A 1 90 ? 0.513 8.632 8.569 1.00 96.25 90 SER A O 1
ATOM 649 N N . SER A 1 91 ? 0.254 10.737 7.841 1.00 94.81 91 SER A N 1
ATOM 650 C CA . SER A 1 91 ? 1.020 11.395 8.906 1.00 94.81 91 SER A CA 1
ATOM 651 C C . SER A 1 91 ? 0.219 11.526 10.205 1.00 94.81 91 SER A C 1
ATOM 653 O O . SER A 1 91 ? -1.010 11.356 10.197 1.00 94.81 91 SER A O 1
ATOM 655 N N . ASP A 1 92 ? 0.908 11.892 11.287 1.00 94.50 92 ASP A N 1
ATOM 656 C CA . ASP A 1 92 ? 0.333 12.153 12.608 1.00 94.50 92 ASP A CA 1
ATOM 657 C C . ASP A 1 92 ? -0.834 13.153 12.541 1.00 94.50 92 ASP A C 1
ATOM 659 O O . ASP A 1 92 ? -0.891 14.061 11.703 1.00 94.50 92 ASP A O 1
ATOM 663 N N . ASN A 1 93 ? -1.799 12.983 13.436 1.00 94.88 93 ASN A N 1
ATOM 664 C CA . ASN A 1 93 ? -3.003 13.797 13.553 1.00 94.88 93 ASN A CA 1
ATOM 665 C C . ASN A 1 93 ? -2.747 15.065 14.380 1.00 94.88 93 ASN A C 1
ATOM 667 O O . ASN A 1 93 ? -3.447 15.367 15.347 1.00 94.88 93 ASN A O 1
ATOM 671 N N . ASP A 1 94 ? -1.701 15.799 14.016 1.00 94.62 94 ASP A N 1
ATOM 672 C CA . ASP A 1 94 ? -1.325 17.060 14.638 1.00 94.62 94 ASP A CA 1
ATOM 673 C C . ASP A 1 94 ? -0.961 18.125 13.588 1.00 94.62 94 ASP A C 1
ATOM 675 O O . ASP A 1 94 ? -1.010 17.914 12.376 1.00 94.62 94 ASP A O 1
ATOM 679 N N . THR A 1 95 ? -0.596 19.324 14.045 1.00 95.25 95 THR A N 1
ATOM 680 C CA . THR A 1 95 ? -0.255 20.431 13.136 1.00 95.25 95 THR A CA 1
ATOM 681 C C . THR A 1 95 ? 1.001 20.162 12.296 1.00 95.25 95 THR A C 1
ATOM 683 O O . THR A 1 95 ? 1.131 20.719 11.204 1.00 95.25 95 THR A O 1
ATOM 686 N N . ALA A 1 96 ? 1.953 19.370 12.793 1.00 93.06 96 ALA A N 1
ATOM 687 C CA . ALA A 1 96 ? 3.162 19.033 12.050 1.00 93.06 96 ALA A CA 1
ATOM 688 C C . ALA A 1 96 ? 2.851 17.992 10.968 1.00 93.06 96 ALA A C 1
ATOM 690 O O . ALA A 1 96 ? 3.242 18.190 9.815 1.00 93.06 96 ALA A O 1
ATOM 691 N N . GLY A 1 97 ? 2.074 16.966 11.311 1.00 93.38 97 GLY A N 1
ATOM 692 C CA . GLY A 1 97 ? 1.626 15.937 10.387 1.00 93.38 97 GLY A CA 1
ATOM 693 C C . GLY A 1 97 ? 0.733 16.489 9.277 1.00 93.38 97 GLY A C 1
ATOM 694 O O . GLY A 1 97 ? 0.891 16.095 8.122 1.00 93.38 97 GLY A O 1
ATOM 695 N N . GLU A 1 98 ? -0.130 17.471 9.551 1.00 95.25 98 GLU A N 1
ATOM 696 C CA . GLU A 1 98 ? -0.921 18.132 8.499 1.00 95.25 98 GLU A CA 1
ATOM 697 C C . GLU A 1 98 ? -0.038 18.872 7.482 1.00 95.25 98 GLU A C 1
ATOM 699 O O . GLU A 1 98 ? -0.228 18.736 6.273 1.00 95.25 98 GLU A O 1
ATOM 704 N N . LYS A 1 99 ? 0.999 19.578 7.948 1.00 95.12 99 LYS A N 1
ATOM 705 C CA . LYS A 1 99 ? 1.973 20.237 7.059 1.00 95.12 99 LYS A CA 1
ATOM 706 C C . LYS A 1 99 ? 2.800 19.230 6.265 1.00 95.12 99 LYS A C 1
ATOM 708 O O . LYS A 1 99 ? 3.120 19.474 5.101 1.00 95.12 99 LYS A O 1
ATOM 713 N N . ALA A 1 100 ? 3.177 18.113 6.887 1.00 94.44 100 ALA A N 1
ATOM 714 C CA . ALA A 1 100 ? 3.875 17.032 6.203 1.00 94.44 100 ALA A CA 1
ATOM 715 C C . ALA A 1 100 ? 2.991 16.428 5.104 1.00 94.44 100 ALA A C 1
ATOM 717 O O . ALA A 1 100 ? 3.454 16.269 3.974 1.00 94.44 100 ALA A O 1
ATOM 718 N N . ALA A 1 101 ? 1.711 16.181 5.400 1.00 95.75 101 ALA A N 1
ATOM 719 C CA . ALA A 1 101 ? 0.764 15.638 4.439 1.00 95.75 101 ALA A CA 1
ATOM 720 C C . ALA A 1 101 ? 0.533 16.565 3.246 1.00 95.75 101 ALA A C 1
ATOM 722 O O . ALA A 1 101 ? 0.542 16.096 2.109 1.00 95.75 101 ALA A O 1
ATOM 723 N N . GLU A 1 102 ? 0.365 17.866 3.489 1.00 96.44 102 GLU A N 1
ATOM 724 C CA . GLU A 1 102 ? 0.234 18.873 2.433 1.00 96.44 102 GLU A CA 1
ATOM 725 C C . GLU A 1 102 ? 1.462 18.858 1.516 1.00 96.44 102 GLU A C 1
ATOM 727 O O . GLU A 1 102 ? 1.340 18.653 0.308 1.00 96.44 102 GLU A O 1
ATOM 732 N N . LYS A 1 103 ? 2.662 18.932 2.101 1.00 95.50 103 LYS A N 1
ATOM 733 C CA . LYS A 1 103 ? 3.922 18.894 1.352 1.00 95.50 103 LYS A CA 1
ATOM 734 C C . LYS A 1 103 ? 4.088 17.606 0.545 1.00 95.50 103 LYS A C 1
ATOM 736 O O . LYS A 1 103 ? 4.532 17.647 -0.601 1.00 95.50 103 LYS A O 1
ATOM 741 N N . TRP A 1 104 ? 3.778 16.451 1.129 1.00 96.44 104 TRP A N 1
ATOM 742 C CA . TRP A 1 104 ? 3.871 15.178 0.414 1.00 96.44 104 TRP A CA 1
ATOM 743 C C . TRP A 1 104 ? 2.842 15.111 -0.711 1.00 96.44 104 TRP A C 1
ATOM 745 O O . TRP A 1 104 ? 3.184 14.649 -1.797 1.00 96.44 104 TRP A O 1
ATOM 755 N N . SER A 1 105 ? 1.628 15.622 -0.485 1.00 96.56 105 SER A N 1
ATOM 756 C CA . SER A 1 105 ? 0.573 15.702 -1.497 1.00 96.56 105 SER A CA 1
ATOM 757 C C . SER A 1 105 ? 1.027 16.519 -2.706 1.00 96.56 105 SER A C 1
ATOM 759 O O . SER A 1 105 ? 0.934 16.045 -3.836 1.00 96.56 105 SER A O 1
ATOM 761 N N . GLU A 1 106 ? 1.626 17.692 -2.481 1.00 95.94 106 GLU A N 1
ATOM 762 C CA . GLU A 1 106 ? 2.211 18.516 -3.546 1.00 95.94 106 GLU A CA 1
ATOM 763 C C . GLU A 1 106 ? 3.305 17.766 -4.322 1.00 95.94 106 GLU A C 1
ATOM 765 O O . GLU A 1 106 ? 3.335 17.784 -5.555 1.00 95.94 106 GLU A O 1
ATOM 770 N N . GLN A 1 107 ? 4.193 17.063 -3.611 1.00 95.19 107 GLN A N 1
ATOM 771 C CA . GLN A 1 107 ? 5.290 16.309 -4.222 1.00 95.19 107 GLN A CA 1
ATOM 772 C C . GLN A 1 107 ? 4.798 15.143 -5.092 1.00 95.19 107 GLN A C 1
ATOM 774 O O . GLN A 1 107 ? 5.385 14.876 -6.144 1.00 95.19 107 GLN A O 1
ATOM 779 N N . ILE A 1 108 ? 3.731 14.451 -4.682 1.00 95.81 108 ILE A N 1
ATOM 780 C CA . ILE A 1 108 ? 3.181 13.309 -5.428 1.00 95.81 108 ILE A CA 1
ATOM 781 C C . ILE A 1 108 ? 2.144 13.704 -6.478 1.00 95.81 108 ILE A C 1
ATOM 783 O O . ILE A 1 108 ? 1.934 12.926 -7.405 1.00 95.81 108 ILE A O 1
ATOM 787 N N . ALA A 1 109 ? 1.556 14.903 -6.404 1.00 95.12 109 ALA A N 1
ATOM 788 C CA . ALA A 1 109 ? 0.548 15.379 -7.358 1.00 95.12 109 ALA A CA 1
ATOM 789 C C . ALA A 1 109 ? 1.043 15.363 -8.817 1.00 95.12 109 ALA A C 1
ATOM 791 O O . ALA A 1 109 ? 0.257 15.221 -9.753 1.00 95.12 109 ALA A O 1
ATOM 792 N N . THR A 1 110 ? 2.360 15.452 -9.025 1.00 92.00 110 THR A N 1
ATOM 793 C CA . THR A 1 110 ? 2.979 15.337 -10.359 1.00 92.00 110 THR A CA 1
ATOM 794 C C . THR A 1 110 ? 2.879 13.913 -10.934 1.00 92.00 110 THR A C 1
ATOM 796 O O . THR A 1 110 ? 2.898 13.737 -12.148 1.00 92.00 110 THR A O 1
ATOM 799 N N . TYR A 1 111 ? 2.771 12.893 -10.079 1.00 89.94 111 TYR A N 1
ATOM 800 C CA . TYR A 1 111 ? 2.838 11.471 -10.439 1.00 89.94 111 TYR A CA 1
ATOM 801 C C . TYR A 1 111 ? 1.503 10.734 -10.277 1.00 89.94 111 TYR A C 1
ATOM 803 O O . TYR A 1 111 ? 1.266 9.720 -10.936 1.00 89.94 111 TYR A O 1
ATOM 811 N N . THR A 1 112 ? 0.620 11.213 -9.402 1.00 92.44 112 THR A N 1
ATOM 812 C CA . THR A 1 112 ? -0.725 10.662 -9.226 1.00 92.44 112 THR A CA 1
ATOM 813 C C . THR A 1 112 ? -1.703 11.743 -8.783 1.00 92.44 112 THR A C 1
ATOM 815 O O . THR A 1 112 ? -1.376 12.606 -7.979 1.00 92.44 112 THR A O 1
ATOM 818 N N . GLN A 1 113 ? -2.927 11.672 -9.305 1.00 92.19 113 GLN A N 1
ATOM 819 C CA . GLN A 1 113 ? -4.060 12.510 -8.889 1.00 92.19 113 GLN A CA 1
ATOM 820 C C . GLN A 1 113 ? -4.964 11.788 -7.876 1.00 92.19 113 GLN A C 1
ATOM 822 O O . GLN A 1 113 ? -5.999 12.306 -7.474 1.00 92.19 113 GLN A O 1
ATOM 827 N N . ARG A 1 114 ? -4.599 10.558 -7.491 1.00 93.94 114 ARG A N 1
ATOM 828 C CA . ARG A 1 114 ? -5.373 9.687 -6.594 1.00 93.94 114 ARG A CA 1
ATOM 829 C C . ARG A 1 114 ? -4.799 9.690 -5.173 1.00 93.94 114 ARG A C 1
ATOM 831 O O . ARG A 1 114 ? -4.905 8.690 -4.464 1.00 93.94 114 ARG A O 1
ATOM 838 N N . SER A 1 115 ? -4.142 10.779 -4.778 1.00 96.25 115 SER A N 1
ATOM 839 C CA . SER A 1 115 ? -3.670 10.968 -3.411 1.00 96.25 115 SER A CA 1
ATOM 840 C C . SER A 1 115 ? -4.759 11.561 -2.523 1.00 96.25 115 SER A C 1
ATOM 842 O O . SER A 1 115 ? -5.570 12.371 -2.967 1.00 96.25 115 SER A O 1
ATOM 844 N N . PHE A 1 116 ? -4.782 11.164 -1.256 1.00 96.69 116 PHE A N 1
ATOM 845 C CA . PHE A 1 116 ? -5.709 11.712 -0.271 1.00 96.69 116 PHE A CA 1
ATOM 846 C C . PHE A 1 116 ? -5.122 11.619 1.135 1.00 96.69 116 PHE A C 1
ATOM 848 O O . PHE A 1 116 ? -4.291 10.763 1.437 1.00 96.69 116 PHE A O 1
ATOM 855 N N . ARG A 1 117 ? -5.568 12.518 2.010 1.00 96.62 117 ARG A N 1
ATOM 856 C CA . ARG A 1 117 ? -5.227 12.491 3.430 1.00 96.62 117 ARG A CA 1
ATOM 857 C C . ARG A 1 117 ? -6.048 11.404 4.118 1.00 96.62 117 ARG A C 1
ATOM 859 O O . ARG A 1 117 ? -7.272 11.446 4.059 1.00 96.62 117 ARG A O 1
ATOM 866 N N . LEU A 1 118 ? -5.378 10.488 4.806 1.00 96.81 118 LEU A N 1
ATOM 867 C CA . LEU A 1 118 ? -6.007 9.493 5.666 1.00 96.81 118 LEU A CA 1
ATOM 868 C C . LEU A 1 118 ? -5.565 9.736 7.111 1.00 96.81 118 LEU A C 1
ATOM 870 O O . LEU A 1 118 ? -4.412 9.475 7.451 1.00 96.81 118 LEU A O 1
ATOM 874 N N . ARG A 1 119 ? -6.473 10.256 7.938 1.00 96.25 119 ARG A N 1
ATOM 875 C CA . ARG A 1 119 ? -6.232 10.530 9.365 1.00 96.25 119 ARG A CA 1
ATOM 876 C C . ARG A 1 119 ? -6.601 9.313 10.203 1.00 96.25 119 ARG A C 1
ATOM 878 O O . ARG A 1 119 ? -7.541 8.644 9.810 1.00 96.25 119 ARG A O 1
ATOM 885 N N . PRO A 1 120 ? -5.937 9.028 11.330 1.00 94.19 120 PRO A N 1
ATOM 886 C CA . PRO A 1 120 ? -6.458 8.051 12.283 1.00 94.19 120 PRO A CA 1
ATOM 887 C C . PRO A 1 120 ? -7.834 8.489 12.815 1.00 94.19 120 PRO A C 1
ATOM 889 O O . PRO A 1 120 ? -8.238 9.643 12.649 1.00 94.19 120 PRO A O 1
ATOM 892 N N . ALA A 1 121 ? -8.554 7.561 13.448 1.00 89.31 121 ALA A N 1
ATOM 893 C CA . ALA A 1 121 ? -9.843 7.857 14.069 1.00 89.31 121 ALA A CA 1
ATOM 894 C C . ALA A 1 121 ? -9.732 9.001 15.099 1.00 89.31 121 ALA A C 1
ATOM 896 O O . ALA A 1 121 ? -8.676 9.217 15.699 1.00 89.31 121 ALA A O 1
ATOM 897 N N . ASP A 1 122 ? -10.834 9.726 15.316 1.00 90.12 122 ASP A N 1
ATOM 898 C CA . ASP A 1 122 ? -10.869 10.849 16.257 1.00 90.12 122 ASP A CA 1
ATOM 899 C C . ASP A 1 122 ? -10.388 10.435 17.654 1.00 90.12 122 ASP A C 1
ATOM 901 O O . ASP A 1 122 ? -10.792 9.404 18.194 1.00 90.12 122 ASP A O 1
ATOM 905 N N . GLY A 1 123 ? -9.542 11.276 18.251 1.00 92.94 123 GLY A N 1
ATOM 906 C CA . GLY A 1 123 ? -8.953 11.036 19.569 1.00 92.94 123 GLY A CA 1
ATOM 907 C C . GLY A 1 123 ? -7.611 10.305 19.552 1.00 92.94 123 GLY A C 1
ATOM 908 O O . GLY A 1 123 ? -6.980 10.244 20.600 1.00 92.94 123 GLY A O 1
ATOM 909 N N . PHE A 1 124 ? -7.151 9.830 18.391 1.00 96.06 124 PHE A N 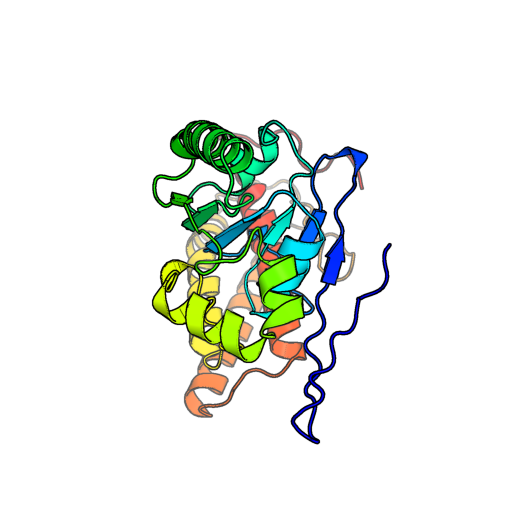1
ATOM 910 C CA . PHE A 1 124 ? -5.847 9.186 18.239 1.00 96.06 124 PHE A CA 1
ATOM 911 C C . PHE A 1 124 ? -4.851 10.082 17.500 1.00 96.06 124 PHE A C 1
ATOM 913 O O . PHE A 1 124 ? -5.199 10.797 16.550 1.00 96.06 124 PHE A O 1
ATOM 920 N N . LYS A 1 125 ? -3.596 10.024 17.942 1.00 95.75 125 LYS A N 1
ATOM 921 C CA . LYS A 1 125 ? -2.446 10.711 17.361 1.00 95.75 125 LYS A CA 1
ATOM 922 C C . LYS A 1 125 ? -2.020 10.057 16.055 1.00 95.75 125 LYS A C 1
ATOM 924 O O . LYS A 1 125 ? -1.773 10.764 15.084 1.00 95.75 125 LYS A O 1
ATOM 929 N N . ASP A 1 126 ? -1.923 8.733 16.019 1.00 95.81 126 ASP A N 1
ATOM 930 C CA . ASP A 1 126 ? -1.384 7.987 14.881 1.00 95.81 126 ASP A CA 1
ATOM 931 C C . ASP A 1 126 ? -1.963 6.561 14.796 1.00 95.81 126 ASP A C 1
ATOM 933 O O . ASP A 1 126 ? -2.779 6.152 15.623 1.00 95.81 126 ASP A O 1
ATOM 937 N N . PHE A 1 127 ? -1.628 5.814 13.740 1.00 96.44 127 PHE A N 1
ATOM 938 C CA . PHE A 1 127 ? -2.192 4.476 13.516 1.00 96.44 127 PHE A CA 1
ATOM 939 C C . PHE A 1 127 ? -1.580 3.422 14.437 1.00 96.44 127 PHE A C 1
ATOM 941 O O . PHE A 1 127 ? -2.230 2.408 14.712 1.00 96.44 127 PHE A O 1
ATOM 948 N N . GLY A 1 128 ? -0.356 3.657 14.916 1.00 95.81 128 GLY A N 1
ATOM 949 C CA . GLY A 1 128 ? 0.247 2.880 15.990 1.00 95.81 128 GLY A CA 1
ATOM 950 C C . GLY A 1 128 ? -0.606 2.912 17.257 1.00 95.81 128 GLY A C 1
ATOM 951 O O . GLY A 1 128 ? -0.972 1.853 17.761 1.00 95.81 128 GLY A O 1
ATOM 952 N N . GLU A 1 129 ? -0.993 4.107 17.702 1.00 96.44 129 GLU A N 1
ATOM 953 C CA . GLU A 1 129 ? -1.843 4.305 18.883 1.00 96.44 129 GLU A CA 1
ATOM 954 C C . GLU A 1 129 ? -3.231 3.676 18.698 1.00 96.44 129 GLU A C 1
ATOM 956 O O . GLU A 1 129 ? -3.713 2.971 19.582 1.00 96.44 129 GLU A O 1
ATOM 961 N N . VAL A 1 130 ? -3.851 3.832 17.517 1.00 94.88 130 VAL A N 1
ATOM 962 C CA . VAL A 1 130 ? -5.127 3.154 17.207 1.00 94.88 130 VAL A CA 1
ATOM 963 C C . VAL A 1 130 ? -4.984 1.633 17.353 1.00 94.88 130 VAL A C 1
ATOM 965 O O . VAL A 1 130 ? -5.838 0.971 17.945 1.00 94.88 130 VAL A O 1
ATOM 968 N N . MET A 1 131 ? -3.912 1.056 16.804 1.00 94.12 131 MET A N 1
ATOM 969 C CA . MET A 1 131 ? -3.670 -0.384 16.885 1.00 94.12 131 MET A CA 1
ATOM 970 C C . MET A 1 131 ? -3.433 -0.851 18.327 1.00 94.12 131 MET A C 1
ATOM 972 O O . MET A 1 131 ? -3.894 -1.932 18.686 1.00 94.12 131 MET A O 1
ATOM 976 N N . GLU A 1 132 ? -2.723 -0.064 19.135 1.00 94.25 132 GLU A N 1
ATOM 977 C CA . GLU A 1 132 ? -2.421 -0.381 20.534 1.00 94.25 132 GLU A CA 1
ATOM 978 C C . GLU A 1 132 ? -3.670 -0.327 21.427 1.00 94.25 132 GLU A C 1
ATOM 980 O O . GLU A 1 132 ? -3.901 -1.248 22.209 1.00 94.25 132 GLU A O 1
ATOM 985 N N . GLU A 1 133 ? -4.496 0.707 21.274 1.00 94.88 133 GLU A N 1
ATOM 986 C CA . GLU A 1 133 ? -5.624 0.993 22.170 1.00 94.88 133 GLU A CA 1
ATOM 987 C C . GLU A 1 133 ? -6.905 0.227 21.805 1.00 94.88 133 GLU A C 1
ATOM 989 O O . GLU A 1 133 ? -7.585 -0.309 22.682 1.00 94.88 133 GLU A O 1
ATOM 994 N N . ILE A 1 134 ? -7.265 0.163 20.515 1.00 91.06 134 ILE A N 1
ATOM 995 C CA . ILE A 1 134 ? -8.545 -0.430 20.068 1.00 91.06 134 ILE A CA 1
ATOM 996 C C . ILE A 1 134 ? -8.381 -1.680 19.199 1.00 91.06 134 ILE A C 1
ATOM 998 O O . ILE A 1 134 ? -9.365 -2.350 18.872 1.00 91.06 134 ILE A O 1
ATOM 1002 N N . GLY A 1 135 ? -7.143 -2.030 18.849 1.00 89.81 135 GLY A N 1
ATOM 1003 C CA . GLY A 1 135 ? -6.814 -3.287 18.193 1.00 89.81 135 GLY A CA 1
ATOM 1004 C C . GLY A 1 135 ? -7.118 -3.348 16.694 1.00 89.81 135 GLY A C 1
ATOM 1005 O O . GLY A 1 135 ? -7.830 -2.537 16.091 1.00 89.81 135 GLY A O 1
ATOM 1006 N N . ARG A 1 136 ? -6.584 -4.404 16.075 1.00 89.62 136 ARG A N 1
ATOM 1007 C CA . ARG A 1 136 ? -6.612 -4.641 14.623 1.00 89.62 136 ARG A CA 1
ATOM 1008 C C . ARG A 1 136 ? -8.019 -4.695 14.037 1.00 89.62 136 ARG A C 1
ATOM 1010 O O . ARG A 1 136 ? -8.257 -4.136 12.971 1.00 89.62 136 ARG A O 1
ATOM 1017 N N . SER A 1 137 ? -8.944 -5.392 14.696 1.00 82.88 137 SER A N 1
ATOM 1018 C CA . SER A 1 137 ? -10.303 -5.599 14.177 1.00 82.88 137 SER A CA 1
ATOM 1019 C C . SER A 1 137 ? -11.070 -4.284 14.024 1.00 82.88 137 SER A C 1
ATOM 1021 O O . SER A 1 137 ? -11.781 -4.097 13.034 1.00 82.88 137 SER A O 1
ATOM 1023 N N . HIS A 1 138 ? -10.886 -3.355 14.966 1.00 86.69 138 HIS A N 1
ATOM 1024 C CA . HIS A 1 138 ? -11.486 -2.026 14.897 1.00 86.69 138 HIS A CA 1
ATOM 1025 C C . HIS A 1 138 ? -10.833 -1.169 13.817 1.00 86.69 138 HIS A C 1
ATOM 1027 O O . HIS A 1 138 ? -11.551 -0.612 12.985 1.00 86.69 138 HIS A O 1
ATOM 1033 N N . LEU A 1 139 ? -9.497 -1.129 13.769 1.00 90.25 139 LEU A N 1
ATOM 1034 C CA . LEU A 1 139 ? -8.772 -0.390 12.735 1.00 90.25 139 LEU A CA 1
ATOM 1035 C C . LEU A 1 139 ? -9.141 -0.877 11.325 1.00 90.25 139 LEU A C 1
ATOM 1037 O O . LEU A 1 139 ? -9.446 -0.069 10.453 1.00 90.25 139 LEU A O 1
ATOM 1041 N N . LEU A 1 140 ? -9.202 -2.194 11.107 1.00 89.06 140 LEU A N 1
ATOM 1042 C CA . LEU A 1 140 ? -9.598 -2.777 9.824 1.00 89.06 140 LEU A CA 1
ATOM 1043 C C . LEU A 1 140 ? -11.022 -2.379 9.421 1.00 89.06 140 LEU A C 1
ATOM 1045 O O . LEU A 1 140 ? -11.278 -2.115 8.248 1.00 89.06 140 LEU A O 1
ATOM 1049 N N . ARG A 1 141 ? -11.965 -2.367 10.369 1.00 88.88 141 ARG A N 1
ATOM 1050 C CA . ARG A 1 141 ? -13.342 -1.947 10.094 1.00 88.88 141 ARG A CA 1
ATOM 1051 C C . ARG A 1 141 ? -13.396 -0.473 9.708 1.00 88.88 141 ARG A C 1
ATOM 1053 O O . ARG A 1 141 ? -13.989 -0.150 8.690 1.00 88.88 141 ARG A O 1
ATOM 1060 N N . TRP A 1 142 ? -12.733 0.377 10.482 1.00 91.88 142 TRP A N 1
ATOM 1061 C CA . TRP A 1 142 ? -12.655 1.810 10.223 1.00 91.88 142 TRP A CA 1
ATOM 1062 C C . TRP A 1 142 ? -12.022 2.108 8.850 1.00 91.88 142 TRP A C 1
ATOM 1064 O O . TRP A 1 142 ? -12.575 2.878 8.071 1.00 91.88 142 TRP A O 1
ATOM 1074 N N . LEU A 1 143 ? -10.941 1.408 8.485 1.00 92.00 143 LEU A N 1
ATOM 1075 C CA . LEU A 1 143 ? -10.282 1.550 7.178 1.00 92.00 143 LEU A CA 1
ATOM 1076 C C . LEU A 1 143 ? -11.193 1.189 5.997 1.00 92.00 143 LEU A C 1
ATOM 1078 O O . LEU A 1 143 ? -11.080 1.800 4.937 1.00 92.00 143 LEU A O 1
ATOM 1082 N N . LYS A 1 144 ? -12.091 0.209 6.157 1.00 89.81 144 LYS A N 1
ATOM 1083 C CA . LYS A 1 144 ? -13.054 -0.159 5.105 1.00 89.81 144 LYS A CA 1
ATOM 1084 C C . LYS A 1 144 ? -14.065 0.949 4.828 1.00 89.81 144 LYS A C 1
ATOM 1086 O O . LYS A 1 144 ? -14.484 1.092 3.683 1.00 89.81 144 LYS A O 1
ATOM 1091 N N . ASP A 1 145 ? -14.436 1.695 5.862 1.00 89.81 145 ASP A N 1
ATOM 1092 C CA . ASP A 1 145 ? -15.424 2.764 5.765 1.00 89.81 145 ASP A CA 1
ATOM 1093 C C . ASP A 1 145 ? -14.771 4.069 5.265 1.00 89.81 145 ASP A C 1
ATOM 1095 O O . ASP A 1 145 ? -15.287 4.706 4.348 1.00 89.81 145 ASP A O 1
ATOM 1099 N N . GLU A 1 146 ? -13.599 4.428 5.798 1.00 91.25 146 GLU A N 1
ATOM 1100 C CA . GLU A 1 146 ? -12.935 5.718 5.536 1.00 91.25 146 GLU A CA 1
ATOM 1101 C C . GLU A 1 146 ? -11.960 5.702 4.348 1.00 91.25 146 GLU A C 1
ATOM 1103 O O . GLU A 1 146 ? -11.684 6.736 3.735 1.00 91.25 146 GLU A O 1
ATOM 1108 N N . ALA A 1 147 ? -11.416 4.535 4.001 1.00 91.00 147 ALA A N 1
ATOM 1109 C CA . ALA A 1 147 ? -10.435 4.384 2.929 1.00 91.00 147 ALA A CA 1
ATOM 1110 C C . ALA A 1 147 ? -10.726 3.174 2.024 1.00 91.00 147 ALA A C 1
ATOM 1112 O O . ALA A 1 147 ? -9.825 2.361 1.787 1.00 91.00 147 ALA A O 1
ATOM 1113 N N . PRO A 1 148 ? -11.941 3.045 1.456 1.00 86.31 148 PRO A N 1
ATOM 1114 C CA . PRO A 1 148 ? -12.302 1.902 0.615 1.00 86.31 148 PRO A CA 1
ATOM 1115 C C . PRO A 1 148 ? -11.367 1.726 -0.592 1.00 86.31 148 PRO A C 1
ATOM 1117 O O . PRO A 1 148 ? -11.136 0.611 -1.041 1.00 86.31 148 PRO A O 1
ATOM 1120 N N . GLN A 1 149 ? -10.754 2.803 -1.086 1.00 83.56 149 GLN A N 1
ATOM 1121 C CA . GLN A 1 149 ? -9.750 2.779 -2.153 1.00 83.56 149 GLN A CA 1
ATOM 1122 C C . GLN A 1 149 ? -8.407 2.132 -1.764 1.00 83.56 149 GLN A C 1
ATOM 1124 O O . GLN A 1 149 ? -7.611 1.835 -2.652 1.00 83.56 149 GLN A O 1
ATOM 1129 N N . LEU A 1 150 ? -8.131 1.952 -0.466 1.00 84.19 150 LEU A N 1
ATOM 1130 C CA . LEU A 1 150 ? -6.971 1.204 0.042 1.00 84.19 150 LEU A CA 1
ATOM 1131 C C . LEU A 1 150 ? -7.302 -0.230 0.388 1.00 84.19 150 LEU A C 1
ATOM 1133 O O . LEU A 1 150 ? -6.385 -0.966 0.758 1.00 84.19 150 LEU A O 1
ATOM 1137 N N . ALA A 1 151 ? -8.580 -0.612 0.330 1.00 68.44 151 ALA A N 1
ATOM 1138 C CA . ALA A 1 151 ? -8.944 -2.001 0.447 1.00 68.44 151 ALA A CA 1
ATOM 1139 C C . ALA A 1 151 ? -8.258 -2.714 -0.715 1.00 68.44 151 ALA A C 1
ATOM 1141 O O . ALA A 1 151 ? -8.743 -2.731 -1.845 1.00 68.44 151 ALA A O 1
ATOM 1142 N N . LEU A 1 152 ? -7.081 -3.272 -0.432 1.00 60.44 152 LEU A N 1
ATOM 1143 C CA . LEU A 1 152 ? -6.588 -4.351 -1.236 1.00 60.44 152 LEU A CA 1
ATOM 1144 C C . LEU A 1 152 ? -7.714 -5.365 -1.214 1.00 60.44 152 LEU A C 1
ATOM 1146 O O . LEU A 1 152 ? -8.139 -5.814 -0.142 1.00 60.44 152 LEU A O 1
ATOM 1150 N N . ASP A 1 153 ? -8.169 -5.736 -2.398 1.00 48.12 153 ASP A N 1
ATOM 1151 C CA . ASP A 1 153 ? -8.818 -7.011 -2.590 1.00 48.12 153 ASP A CA 1
ATOM 1152 C C . ASP A 1 153 ? -7.749 -8.080 -2.302 1.00 48.12 153 ASP A C 1
ATOM 1154 O O . ASP A 1 153 ? -7.286 -8.795 -3.182 1.00 48.12 153 ASP A O 1
ATOM 1158 N N . ILE A 1 154 ? -7.375 -8.236 -1.023 1.00 43.81 154 ILE A N 1
ATOM 1159 C CA . ILE A 1 154 ? -6.781 -9.459 -0.485 1.00 43.81 154 ILE A CA 1
ATOM 1160 C C . ILE A 1 154 ? -7.884 -10.527 -0.434 1.00 43.81 154 ILE A C 1
ATOM 1162 O O . ILE A 1 154 ? -7.959 -11.367 0.456 1.00 43.81 154 ILE A O 1
ATOM 1166 N N . THR A 1 155 ? -8.751 -10.588 -1.440 1.00 38.94 155 THR A N 1
ATOM 1167 C CA . THR A 1 155 ? -8.814 -11.836 -2.175 1.00 38.94 155 THR A CA 1
ATOM 1168 C C . THR A 1 155 ? -7.381 -12.243 -2.497 1.00 38.94 155 THR A C 1
ATOM 1170 O O . THR A 1 155 ? -6.795 -11.814 -3.483 1.00 38.94 155 THR A O 1
ATOM 1173 N N . VAL A 1 156 ? -6.820 -13.131 -1.671 1.00 43.31 156 VAL A N 1
ATOM 1174 C CA . VAL A 1 156 ? -6.026 -14.244 -2.204 1.00 43.31 156 VAL A CA 1
ATOM 1175 C C . VAL A 1 156 ? -6.739 -14.637 -3.494 1.00 43.31 156 VAL A C 1
ATOM 1177 O O . VAL A 1 156 ? -7.879 -15.081 -3.394 1.00 43.31 156 VAL A O 1
ATOM 1180 N N . HIS A 1 157 ? -6.196 -14.260 -4.657 1.00 40.12 157 HIS A N 1
ATOM 1181 C CA . HIS A 1 157 ? -6.975 -14.138 -5.891 1.00 40.12 157 HIS A CA 1
ATOM 1182 C C . HIS A 1 157 ? -7.717 -15.452 -6.165 1.00 40.12 157 HIS A C 1
ATOM 1184 O O . HIS A 1 157 ? -7.126 -16.410 -6.653 1.00 40.12 157 HIS A O 1
ATOM 1190 N N . LYS A 1 158 ? -9.017 -15.491 -5.840 1.00 39.97 158 LYS A N 1
ATOM 1191 C CA . LYS A 1 158 ? -9.890 -16.676 -5.954 1.00 39.97 158 LYS A CA 1
ATOM 1192 C C . LYS A 1 158 ? -10.279 -16.983 -7.400 1.00 39.97 158 LYS A C 1
ATOM 1194 O O . LYS A 1 158 ? -11.199 -17.744 -7.662 1.00 39.97 158 LYS A O 1
ATOM 1199 N N . ASP A 1 159 ? -9.619 -16.331 -8.351 1.00 48.94 159 ASP A N 1
ATOM 1200 C CA . ASP A 1 159 ? -9.920 -16.469 -9.765 1.00 48.94 159 ASP A CA 1
ATOM 1201 C C . ASP A 1 159 ? -8.622 -16.480 -10.565 1.00 48.94 159 ASP A C 1
ATOM 1203 O O . ASP A 1 159 ? -8.258 -15.564 -11.304 1.00 48.94 159 ASP A O 1
ATOM 1207 N N . GLY A 1 160 ? -7.868 -17.560 -10.373 1.00 47.16 160 GLY A N 1
ATOM 1208 C CA . GLY A 1 160 ? -6.604 -17.771 -11.063 1.00 47.16 160 GLY A CA 1
ATOM 1209 C C . GLY A 1 160 ? -6.701 -17.718 -12.587 1.00 47.16 160 GLY A C 1
ATOM 1210 O O . GLY A 1 160 ? -5.728 -17.367 -13.246 1.00 47.16 160 GLY A O 1
ATOM 1211 N N . ALA A 1 161 ? -7.877 -17.998 -13.156 1.00 45.78 161 ALA A N 1
ATOM 1212 C CA . ALA A 1 161 ? -8.118 -17.867 -14.589 1.00 45.78 161 ALA A CA 1
ATOM 1213 C C . ALA A 1 161 ? -8.078 -16.401 -15.060 1.00 45.78 161 ALA A C 1
ATOM 1215 O O . ALA A 1 161 ? -7.509 -16.127 -16.114 1.00 45.78 161 ALA A O 1
ATOM 1216 N N . ALA A 1 162 ? -8.618 -15.456 -14.283 1.00 50.59 162 ALA A N 1
ATOM 1217 C CA . ALA A 1 162 ? -8.612 -14.035 -14.638 1.00 50.59 162 ALA A CA 1
ATOM 1218 C C . ALA A 1 162 ? -7.186 -13.467 -14.659 1.00 50.59 162 ALA A C 1
ATOM 1220 O O . ALA A 1 162 ? -6.801 -12.797 -15.615 1.00 50.59 162 ALA A O 1
ATOM 1221 N N . ARG A 1 163 ? -6.363 -13.834 -13.669 1.00 54.41 163 ARG A N 1
ATOM 1222 C CA . ARG A 1 163 ? -4.970 -13.378 -13.578 1.00 54.41 163 ARG A CA 1
ATOM 1223 C C . ARG A 1 163 ? -4.078 -13.961 -14.678 1.00 54.41 163 ARG A C 1
ATOM 1225 O O . ARG A 1 163 ? -3.261 -13.238 -15.240 1.00 54.41 163 ARG A O 1
ATOM 1232 N N . ILE A 1 164 ? -4.274 -15.233 -15.045 1.00 53.72 164 ILE A N 1
ATOM 1233 C CA . ILE A 1 164 ? -3.599 -15.816 -16.218 1.00 53.72 164 ILE A CA 1
ATOM 1234 C C . ILE A 1 164 ? -4.005 -15.055 -17.488 1.00 53.72 164 ILE A C 1
ATOM 1236 O O . ILE A 1 164 ? -3.142 -14.688 -18.279 1.00 53.72 164 ILE A O 1
ATOM 1240 N N . CYS A 1 165 ? -5.297 -14.765 -17.666 1.00 51.53 165 CYS A N 1
ATOM 1241 C CA . CYS A 1 165 ? -5.798 -14.032 -18.828 1.00 51.53 165 CYS A CA 1
ATOM 1242 C C . CYS A 1 165 ? -5.256 -12.596 -18.921 1.00 51.53 165 CYS A C 1
ATOM 1244 O O . CYS A 1 165 ? -4.920 -12.163 -20.018 1.00 51.53 165 CYS A O 1
ATOM 1246 N N . GLU A 1 166 ? -5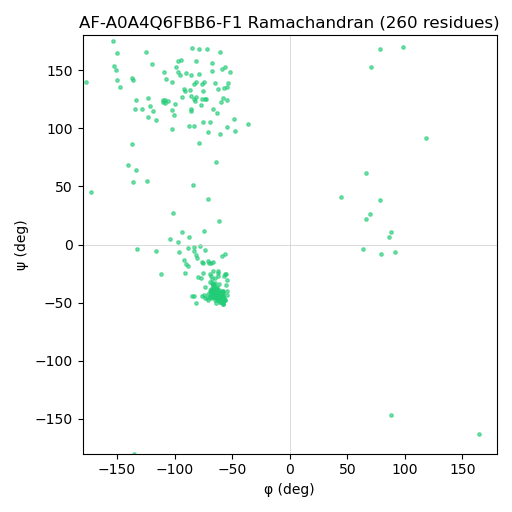.143 -11.864 -17.811 1.00 54.66 166 GLU A N 1
ATOM 1247 C CA . GLU A 1 166 ? -4.547 -10.518 -17.785 1.00 54.66 166 GLU A CA 1
ATOM 1248 C C . GLU A 1 166 ? -3.054 -10.547 -18.133 1.00 54.66 166 GLU A C 1
ATOM 1250 O O . GLU A 1 166 ? -2.599 -9.774 -18.974 1.00 54.66 166 GLU A O 1
ATOM 1255 N N . MET A 1 167 ? -2.297 -11.498 -17.581 1.00 54.38 167 MET A N 1
ATOM 1256 C CA . MET A 1 167 ? -0.881 -11.676 -17.922 1.00 54.38 167 MET A CA 1
ATOM 1257 C C . MET A 1 167 ? -0.684 -12.071 -19.393 1.00 54.38 167 MET A C 1
ATOM 1259 O O . MET A 1 167 ? 0.229 -11.585 -20.064 1.00 54.38 167 MET A O 1
ATOM 1263 N N . MET A 1 168 ? -1.584 -12.894 -19.936 1.00 53.06 168 MET A N 1
ATOM 1264 C CA . MET A 1 168 ? -1.602 -13.253 -21.354 1.00 53.06 168 MET A CA 1
ATOM 1265 C C . MET A 1 168 ? -1.939 -12.074 -22.279 1.00 53.06 168 MET A C 1
ATOM 1267 O O . MET A 1 168 ? -1.664 -12.163 -23.469 1.00 53.06 168 MET A O 1
ATOM 1271 N N . GLN A 1 169 ? -2.476 -10.947 -21.797 1.00 55.31 169 GLN A N 1
ATOM 1272 C CA . GLN A 1 169 ? -2.707 -9.765 -22.645 1.00 55.31 169 GLN A CA 1
ATOM 1273 C C . GLN A 1 169 ? -1.419 -8.976 -22.951 1.00 55.31 169 GLN A C 1
ATOM 1275 O O . GLN A 1 169 ? -1.406 -8.193 -23.903 1.00 55.31 169 GLN A O 1
ATOM 1280 N N . GLY A 1 170 ? -0.322 -9.209 -22.217 1.00 50.12 170 GLY A N 1
ATOM 1281 C CA . GLY A 1 170 ? 1.009 -8.660 -22.526 1.00 50.12 170 GLY A CA 1
ATOM 1282 C C . GLY A 1 170 ? 1.756 -9.419 -23.637 1.00 50.12 170 GLY A C 1
ATOM 1283 O O . GLY A 1 170 ? 2.519 -8.824 -24.402 1.00 50.12 170 GLY A O 1
ATOM 1284 N N . PHE A 1 171 ? 1.474 -10.716 -23.795 1.00 59.06 171 PHE A N 1
ATOM 1285 C CA . PHE A 1 171 ? 2.091 -11.620 -24.780 1.00 59.06 171 PHE A CA 1
ATOM 1286 C C . PHE A 1 171 ? 1.945 -11.218 -26.262 1.00 59.06 171 PHE A C 1
ATOM 1288 O O . PHE A 1 171 ? 2.922 -11.359 -27.003 1.00 59.06 171 PHE A O 1
ATOM 1295 N N . PRO A 1 172 ? 0.789 -10.718 -26.751 1.00 58.22 172 PRO A N 1
ATOM 1296 C CA . PRO A 1 172 ? 0.550 -10.534 -28.179 1.00 58.22 172 PRO A CA 1
ATOM 1297 C C . PRO A 1 172 ? 1.501 -9.538 -28.832 1.00 58.22 172 PRO A C 1
ATOM 1299 O O . PRO A 1 172 ? 1.772 -9.662 -30.020 1.00 58.22 172 PRO A O 1
ATOM 1302 N N . ARG A 1 173 ? 2.030 -8.560 -28.085 1.00 58.44 173 ARG A N 1
ATOM 1303 C CA . ARG A 1 173 ? 2.998 -7.594 -28.627 1.00 58.44 173 ARG A CA 1
ATOM 1304 C C . ARG A 1 173 ? 4.356 -8.243 -28.875 1.00 58.44 173 ARG A C 1
ATOM 1306 O O . ARG A 1 173 ? 4.904 -8.090 -29.963 1.00 58.44 173 ARG A O 1
ATOM 1313 N N . LEU A 1 174 ? 4.844 -9.015 -27.906 1.00 58.03 174 LEU A N 1
ATOM 1314 C CA . LEU A 1 174 ? 6.144 -9.680 -27.982 1.00 58.03 174 LEU A CA 1
ATOM 1315 C C . LEU A 1 174 ? 6.121 -10.838 -28.996 1.00 58.03 174 LEU A C 1
ATOM 1317 O O . LEU A 1 174 ? 7.012 -10.954 -29.833 1.00 58.03 174 LEU A O 1
ATOM 1321 N N . LEU A 1 175 ? 5.045 -11.636 -28.992 1.00 59.56 175 LEU A N 1
ATOM 1322 C CA . LEU A 1 175 ? 4.817 -12.712 -29.962 1.00 59.56 175 LEU A CA 1
ATOM 1323 C C . LEU A 1 175 ? 4.632 -12.189 -31.389 1.00 59.56 175 LEU A C 1
ATOM 1325 O O . LEU A 1 175 ? 5.130 -12.802 -32.330 1.00 59.56 175 LEU A O 1
ATOM 1329 N N . ARG A 1 176 ? 3.930 -11.063 -31.571 1.00 61.78 176 ARG A N 1
ATOM 1330 C CA . ARG A 1 176 ? 3.759 -10.451 -32.893 1.00 61.78 176 ARG A CA 1
ATOM 1331 C C . ARG A 1 176 ? 5.094 -9.985 -33.454 1.00 61.78 176 ARG A C 1
ATOM 1333 O O . ARG A 1 176 ? 5.380 -10.293 -34.603 1.00 61.78 176 ARG A O 1
ATOM 1340 N N . ALA A 1 177 ? 5.914 -9.312 -32.657 1.00 62.06 177 ALA A N 1
ATOM 1341 C CA . ALA A 1 177 ? 7.221 -8.869 -33.119 1.00 62.06 177 ALA A CA 1
ATOM 1342 C C . ALA A 1 177 ? 8.179 -10.044 -33.395 1.00 62.06 177 ALA A C 1
ATOM 1344 O O . ALA A 1 177 ? 8.903 -10.028 -34.388 1.00 62.06 177 ALA A O 1
ATOM 1345 N N . ALA A 1 178 ? 8.113 -11.117 -32.595 1.00 57.09 178 ALA A N 1
ATOM 1346 C CA . ALA A 1 178 ? 8.819 -12.367 -32.884 1.00 57.09 178 ALA A CA 1
ATOM 1347 C C . ALA A 1 178 ? 8.371 -12.993 -34.214 1.00 57.09 178 ALA A C 1
ATOM 1349 O O . ALA A 1 178 ? 9.196 -13.356 -35.048 1.00 57.09 178 ALA A O 1
ATOM 1350 N N . HIS A 1 179 ? 7.058 -13.086 -34.434 1.00 55.09 179 HIS A N 1
ATOM 1351 C CA . HIS A 1 179 ? 6.481 -13.669 -35.643 1.00 55.09 179 HIS A CA 1
ATOM 1352 C C . HIS A 1 179 ? 6.773 -12.847 -36.905 1.00 55.09 179 HIS A C 1
ATOM 1354 O O . HIS A 1 179 ? 6.969 -13.417 -37.975 1.00 55.09 179 HIS A O 1
ATOM 1360 N N . LEU A 1 180 ? 6.817 -11.519 -36.784 1.00 67.06 180 LEU A N 1
ATOM 1361 C CA . LEU A 1 180 ? 7.138 -10.608 -37.883 1.00 67.06 180 LEU A CA 1
ATOM 1362 C C . LEU A 1 180 ? 8.646 -10.529 -38.181 1.00 67.06 180 LEU A C 1
ATOM 1364 O O . LEU A 1 180 ? 9.034 -9.835 -39.117 1.00 67.06 180 LEU A O 1
ATOM 1368 N N . GLY A 1 181 ? 9.494 -11.239 -37.423 1.00 59.97 181 GLY A N 1
ATOM 1369 C CA . GLY A 1 181 ? 10.951 -11.155 -37.566 1.00 59.97 181 GLY A CA 1
ATOM 1370 C C . GLY A 1 181 ? 11.509 -9.781 -37.184 1.00 59.97 181 GLY A C 1
ATOM 1371 O O . GLY A 1 181 ? 12.586 -9.408 -37.631 1.00 59.97 181 GLY A O 1
ATOM 1372 N N . GLU A 1 182 ? 10.761 -9.020 -36.381 1.00 64.25 182 GLU A N 1
ATOM 1373 C CA . GLU A 1 182 ? 11.132 -7.685 -35.897 1.00 64.25 182 GLU A CA 1
ATOM 1374 C C . GLU A 1 182 ? 12.048 -7.763 -34.663 1.00 64.25 182 GLU A C 1
ATOM 1376 O O . GLU A 1 182 ? 12.555 -6.745 -34.196 1.00 64.25 182 GLU A O 1
ATOM 1381 N N . LEU A 1 183 ? 12.282 -8.971 -34.137 1.00 59.16 183 LEU A N 1
ATOM 1382 C CA . LEU A 1 183 ? 13.326 -9.213 -33.149 1.00 59.16 183 LEU A CA 1
ATOM 1383 C C . LEU A 1 183 ? 14.698 -9.217 -33.846 1.00 59.16 183 LEU A C 1
ATOM 1385 O O . LEU A 1 183 ? 14.849 -9.889 -34.869 1.00 59.16 183 LEU A O 1
ATOM 1389 N N . PRO A 1 184 ? 15.704 -8.497 -33.321 1.00 52.56 184 PRO A N 1
ATOM 1390 C CA . PRO A 1 184 ? 17.035 -8.467 -33.920 1.00 52.56 184 PRO A CA 1
ATOM 1391 C C . PRO A 1 184 ? 17.641 -9.876 -33.994 1.00 52.56 184 PRO A C 1
ATOM 1393 O O . PRO A 1 184 ? 17.353 -10.724 -33.164 1.00 52.56 184 PRO A O 1
ATOM 1396 N N . SER A 1 185 ? 18.510 -10.141 -34.970 1.00 49.94 185 SER A N 1
ATOM 1397 C CA . SER A 1 185 ? 19.177 -11.446 -35.122 1.00 49.94 185 SER A CA 1
ATOM 1398 C C . SER A 1 185 ? 20.280 -11.708 -34.086 1.00 49.94 185 SER A C 1
ATOM 1400 O O . SER A 1 185 ? 20.896 -12.772 -34.099 1.00 49.94 185 SER A O 1
ATOM 1402 N N . GLU A 1 186 ? 20.585 -10.729 -33.232 1.00 53.53 186 GLU A N 1
ATOM 1403 C CA . GLU A 1 186 ? 21.627 -10.836 -32.214 1.00 53.53 186 GLU A CA 1
ATOM 1404 C C . GLU A 1 186 ? 21.071 -11.472 -30.941 1.00 53.53 186 GLU A C 1
ATOM 1406 O O . GLU A 1 186 ? 19.999 -11.111 -30.469 1.00 53.53 186 GLU A O 1
ATOM 1411 N N . THR A 1 187 ? 21.800 -12.448 -30.399 1.00 51.66 187 THR A N 1
ATOM 1412 C CA . THR A 1 187 ? 21.418 -13.259 -29.239 1.00 51.66 187 THR A CA 1
ATOM 1413 C C . THR A 1 187 ? 20.921 -12.392 -28.076 1.00 51.66 187 THR A C 1
ATOM 1415 O O . THR A 1 187 ? 21.698 -11.718 -27.411 1.00 51.66 187 THR A O 1
ATOM 1418 N N . LEU A 1 188 ? 19.617 -12.425 -27.813 1.00 49.59 188 LEU A N 1
ATOM 1419 C CA . LEU A 1 188 ? 18.994 -11.819 -26.639 1.00 49.59 188 LEU A CA 1
ATOM 1420 C C . LEU A 1 188 ? 19.287 -12.702 -25.428 1.00 49.59 188 LEU A C 1
ATOM 1422 O O . LEU A 1 188 ? 18.699 -13.769 -25.293 1.00 49.59 188 LEU A O 1
ATOM 1426 N N . TYR A 1 189 ? 20.192 -12.262 -24.562 1.00 55.19 189 TYR A N 1
ATOM 1427 C CA . TYR A 1 189 ? 20.540 -12.968 -23.334 1.00 55.19 189 TYR A CA 1
ATOM 1428 C C . TYR A 1 189 ? 19.459 -12.706 -22.285 1.00 55.19 189 TYR A C 1
ATOM 1430 O O . TYR A 1 189 ? 19.553 -11.761 -21.506 1.00 55.19 189 TYR A O 1
ATOM 1438 N N . LEU A 1 190 ? 18.405 -13.522 -22.279 1.00 49.75 190 LEU A N 1
ATOM 1439 C CA . LEU A 1 190 ? 17.432 -13.489 -21.191 1.00 49.75 190 LEU A CA 1
ATOM 1440 C C . LEU A 1 190 ? 17.931 -14.382 -20.053 1.00 49.75 190 LEU A C 1
ATOM 1442 O O . LEU A 1 190 ? 18.243 -15.550 -20.314 1.00 49.75 190 LEU A O 1
ATOM 1446 N N . PRO A 1 191 ? 17.994 -13.884 -18.806 1.00 47.81 191 PRO A N 1
ATOM 1447 C CA . PRO A 1 191 ? 18.201 -14.754 -17.663 1.00 47.81 191 PRO A CA 1
ATOM 1448 C C . PRO A 1 191 ? 16.999 -15.693 -17.581 1.00 47.81 191 PRO A C 1
ATOM 1450 O O . PRO A 1 191 ? 15.866 -15.259 -17.348 1.00 47.81 191 PRO A O 1
ATOM 1453 N N . SER A 1 192 ? 17.224 -16.984 -17.816 1.00 52.19 192 SER A N 1
ATOM 1454 C CA . SER A 1 192 ? 16.178 -17.959 -17.560 1.00 52.19 192 SER A CA 1
ATOM 1455 C C . SER A 1 192 ? 15.943 -18.037 -16.048 1.00 52.19 192 SER A C 1
ATOM 1457 O O . SER A 1 192 ? 16.884 -17.888 -15.259 1.00 52.19 192 SER A O 1
ATOM 1459 N N . PRO A 1 193 ? 14.710 -18.329 -15.609 1.00 46.31 193 PRO A N 1
ATOM 1460 C CA . PRO A 1 193 ? 14.433 -18.597 -14.199 1.00 46.31 193 PRO A CA 1
ATOM 1461 C C . PRO A 1 193 ? 15.233 -19.787 -13.632 1.00 46.31 193 PRO A C 1
ATOM 1463 O O . PRO A 1 193 ? 15.253 -19.991 -12.421 1.00 46.31 193 PRO A O 1
ATOM 1466 N N . PHE A 1 194 ? 15.910 -20.556 -14.489 1.00 52.16 194 PHE A N 1
ATOM 1467 C CA . PHE A 1 194 ? 16.740 -21.707 -14.143 1.00 52.16 194 PHE A CA 1
ATOM 1468 C C . PHE A 1 194 ? 18.250 -21.415 -14.200 1.00 52.16 194 PHE A C 1
ATOM 1470 O O . PHE A 1 194 ? 19.045 -22.323 -13.983 1.00 52.16 194 PHE A O 1
ATOM 1477 N N . GLY A 1 195 ? 18.656 -20.163 -14.452 1.00 50.56 195 GLY A N 1
ATOM 1478 C CA . GLY A 1 195 ? 20.064 -19.743 -14.439 1.00 50.56 195 GLY A CA 1
ATOM 1479 C C . GLY A 1 195 ? 20.823 -19.950 -15.753 1.00 50.56 195 GLY A C 1
ATOM 1480 O O . GLY A 1 195 ? 22.025 -19.697 -15.801 1.00 50.56 195 GLY A O 1
ATOM 1481 N N . ASP A 1 196 ? 20.131 -20.362 -16.815 1.00 60.25 196 ASP A N 1
ATOM 1482 C CA . ASP A 1 196 ? 20.702 -20.493 -18.156 1.00 60.25 196 ASP A CA 1
ATOM 1483 C C . ASP A 1 196 ? 20.463 -19.235 -18.999 1.00 60.25 196 ASP A C 1
ATOM 1485 O O . ASP A 1 196 ? 19.531 -18.464 -18.767 1.00 60.25 196 ASP A O 1
ATOM 1489 N N . VAL A 1 197 ? 21.287 -19.060 -20.030 1.00 58.28 197 VAL A N 1
ATOM 1490 C CA . VAL A 1 197 ? 21.109 -18.042 -21.067 1.00 58.28 197 VAL A CA 1
ATOM 1491 C C . VAL A 1 197 ? 20.349 -18.652 -22.237 1.00 58.28 197 VAL A C 1
ATOM 1493 O O . VAL A 1 197 ? 20.780 -19.661 -22.799 1.00 58.28 197 VAL A O 1
ATOM 1496 N N . TRP A 1 198 ? 19.254 -18.024 -22.656 1.00 56.75 198 TRP A N 1
ATOM 1497 C CA . TRP A 1 198 ? 18.529 -18.430 -23.864 1.00 56.75 198 TRP A CA 1
ATOM 1498 C C . TRP A 1 198 ? 18.941 -17.582 -25.071 1.00 56.75 198 TRP A C 1
ATOM 1500 O O . TRP A 1 198 ? 19.296 -16.423 -24.911 1.00 56.75 198 TRP A O 1
ATOM 1510 N N . SER A 1 199 ? 18.914 -18.156 -26.281 1.00 64.44 199 SER A N 1
ATOM 1511 C CA . SER A 1 199 ? 18.961 -17.370 -27.528 1.00 64.44 199 SER A CA 1
ATOM 1512 C C . SER A 1 199 ? 17.555 -16.896 -27.909 1.00 64.44 199 SER A C 1
ATOM 1514 O O . SER A 1 199 ? 16.575 -17.400 -27.365 1.00 64.44 199 SER A O 1
ATOM 1516 N N . ILE A 1 200 ? 17.424 -15.982 -28.878 1.00 60.66 200 ILE A N 1
ATOM 1517 C CA . ILE A 1 200 ? 16.108 -15.483 -29.333 1.00 60.66 200 ILE A CA 1
ATOM 1518 C C . ILE A 1 200 ? 15.206 -16.600 -29.839 1.00 60.66 200 ILE A C 1
ATOM 1520 O O . ILE A 1 200 ? 14.025 -16.614 -29.513 1.00 60.66 200 ILE A O 1
ATOM 1524 N N . GLU A 1 201 ? 15.740 -17.548 -30.606 1.00 61.66 201 GLU A N 1
ATOM 1525 C CA . GLU A 1 201 ? 14.947 -18.675 -31.107 1.00 61.66 201 GLU A CA 1
ATOM 1526 C C . GLU A 1 201 ? 14.447 -19.559 -29.958 1.00 61.66 201 GLU A C 1
ATOM 1528 O O . GLU A 1 201 ? 13.276 -19.940 -29.937 1.00 61.66 201 GLU A O 1
ATOM 1533 N N . HIS A 1 202 ? 15.297 -19.812 -28.954 1.00 64.06 202 HIS A N 1
ATOM 1534 C CA . HIS A 1 202 ? 14.900 -20.537 -27.747 1.00 64.06 202 HIS A CA 1
ATOM 1535 C C . HIS A 1 202 ? 13.891 -19.744 -26.913 1.00 64.06 202 HIS A C 1
ATOM 1537 O O . HIS A 1 202 ? 12.938 -20.326 -26.410 1.00 64.06 202 HIS A O 1
ATOM 1543 N N . ALA A 1 203 ? 14.048 -18.423 -26.813 1.00 63.22 203 ALA A N 1
ATOM 1544 C CA . ALA A 1 203 ? 13.113 -17.551 -26.119 1.00 63.22 203 ALA A CA 1
ATOM 1545 C C . ALA A 1 203 ? 11.758 -17.515 -26.830 1.00 63.22 203 ALA A C 1
ATOM 1547 O O . ALA A 1 203 ? 10.738 -17.676 -26.179 1.00 63.22 203 ALA A O 1
ATOM 1548 N N . ALA A 1 204 ? 11.719 -17.381 -28.156 1.00 63.62 204 ALA A N 1
ATOM 1549 C CA . ALA A 1 204 ? 10.481 -17.386 -28.928 1.00 63.62 204 ALA A CA 1
ATOM 1550 C C . ALA A 1 204 ? 9.752 -18.734 -28.816 1.00 63.62 204 ALA A C 1
ATOM 1552 O O . ALA A 1 204 ? 8.549 -18.761 -28.553 1.00 63.62 204 ALA A O 1
ATOM 1553 N N . ALA A 1 205 ? 10.477 -19.849 -28.952 1.00 66.06 205 ALA A N 1
ATOM 1554 C CA . ALA A 1 205 ? 9.918 -21.183 -28.757 1.00 66.06 205 ALA A CA 1
ATOM 1555 C C . ALA A 1 205 ? 9.392 -21.371 -27.326 1.00 66.06 205 ALA A C 1
ATOM 1557 O O . ALA A 1 205 ? 8.257 -21.808 -27.146 1.00 66.06 205 ALA A O 1
ATOM 1558 N N . ALA A 1 206 ? 10.166 -20.961 -26.319 1.00 64.56 206 ALA A N 1
ATOM 1559 C CA . ALA A 1 206 ? 9.763 -21.046 -24.923 1.00 64.56 206 ALA A CA 1
ATOM 1560 C C . ALA A 1 206 ? 8.564 -20.144 -24.607 1.00 64.56 206 ALA A C 1
ATOM 1562 O O . ALA A 1 206 ? 7.655 -20.579 -23.916 1.00 64.56 206 ALA A O 1
ATOM 1563 N N . ILE A 1 207 ? 8.498 -18.925 -25.147 1.00 64.69 207 ILE A N 1
ATOM 1564 C CA . ILE A 1 207 ? 7.349 -18.021 -24.991 1.00 64.69 207 ILE A CA 1
ATOM 1565 C C . ILE A 1 207 ? 6.099 -18.660 -25.606 1.00 64.69 207 ILE A C 1
ATOM 1567 O O . ILE A 1 207 ? 5.045 -18.644 -24.980 1.00 64.69 207 ILE A O 1
ATOM 1571 N N . ILE A 1 208 ? 6.199 -19.278 -26.788 1.00 66.00 208 ILE A N 1
ATOM 1572 C CA . ILE A 1 208 ? 5.076 -20.000 -27.409 1.00 66.00 208 ILE A CA 1
ATOM 1573 C C . ILE 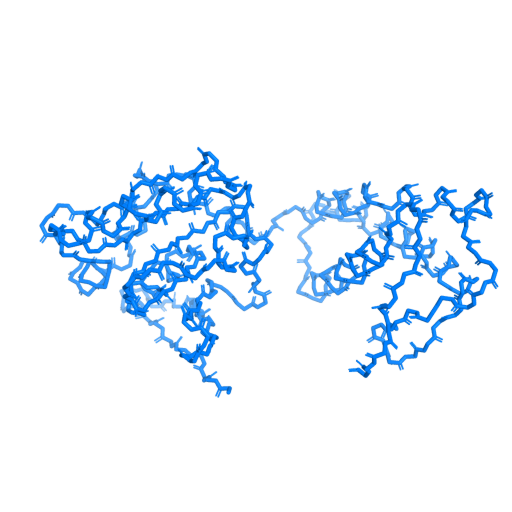A 1 208 ? 4.645 -21.203 -26.557 1.00 66.00 208 ILE A C 1
ATOM 1575 O O . ILE A 1 208 ? 3.449 -21.461 -26.413 1.00 66.00 208 ILE A O 1
ATOM 1579 N N . GLU A 1 209 ? 5.589 -21.963 -25.998 1.00 66.25 209 GLU A N 1
ATOM 1580 C CA . GLU A 1 209 ? 5.270 -23.088 -25.114 1.00 66.25 209 GLU A CA 1
ATOM 1581 C C . GLU A 1 209 ? 4.649 -22.631 -23.791 1.00 66.25 209 GLU A C 1
ATOM 1583 O O . GLU A 1 209 ? 3.667 -23.232 -23.353 1.00 66.25 209 GLU A O 1
ATOM 1588 N N . ILE A 1 210 ? 5.154 -21.546 -23.199 1.00 66.06 210 ILE A N 1
ATOM 1589 C CA . ILE A 1 210 ? 4.595 -20.911 -22.002 1.00 66.06 210 ILE A CA 1
ATOM 1590 C C . ILE A 1 210 ? 3.164 -20.448 -22.291 1.00 66.06 210 ILE A C 1
ATOM 1592 O O . ILE A 1 210 ? 2.260 -20.823 -21.550 1.00 66.06 210 ILE A O 1
ATOM 1596 N N . ASP A 1 211 ? 2.930 -19.732 -23.396 1.00 66.81 211 ASP A N 1
ATOM 1597 C CA . ASP A 1 211 ? 1.596 -19.281 -23.817 1.00 66.81 211 ASP A CA 1
ATOM 1598 C C . ASP A 1 211 ? 0.619 -20.457 -23.957 1.00 66.81 211 ASP A C 1
ATOM 1600 O O . ASP A 1 211 ? -0.471 -20.448 -23.379 1.00 66.81 211 ASP A O 1
ATOM 1604 N N . ARG A 1 212 ? 1.027 -21.536 -24.640 1.00 67.94 212 ARG A N 1
ATOM 1605 C CA . ARG A 1 212 ? 0.192 -22.740 -24.784 1.00 67.94 212 ARG A CA 1
ATOM 1606 C C . ARG A 1 212 ? -0.094 -23.415 -23.450 1.00 67.94 212 ARG A C 1
ATOM 1608 O O . ARG A 1 212 ? -1.249 -23.766 -23.189 1.00 67.94 212 ARG A O 1
ATOM 1615 N N . ALA A 1 213 ? 0.936 -23.625 -22.631 1.00 67.81 213 ALA A N 1
ATOM 1616 C CA . ALA A 1 213 ? 0.809 -24.269 -21.330 1.00 67.81 213 ALA A CA 1
ATOM 1617 C C . ALA A 1 213 ? -0.118 -23.460 -20.415 1.00 67.81 213 ALA A C 1
ATOM 1619 O O . ALA A 1 213 ? -0.965 -24.027 -19.722 1.00 67.81 213 ALA A O 1
ATOM 1620 N N . TRP A 1 214 ? -0.019 -22.134 -20.464 1.00 69.81 214 TRP A N 1
ATOM 1621 C CA . TRP A 1 214 ? -0.815 -21.217 -19.657 1.00 69.81 214 TRP A CA 1
ATOM 1622 C C . TRP A 1 214 ? -2.250 -21.106 -20.143 1.00 69.81 214 TRP A C 1
ATOM 1624 O O . TRP A 1 214 ? -3.166 -21.226 -19.332 1.00 69.81 214 TRP A O 1
ATOM 1634 N N . ALA A 1 215 ? -2.474 -21.010 -21.455 1.00 67.75 215 ALA A N 1
ATOM 1635 C CA . ALA A 1 215 ? -3.808 -21.075 -22.044 1.00 67.75 215 ALA A CA 1
ATOM 1636 C C . ALA A 1 215 ? -4.515 -22.388 -21.676 1.00 67.75 215 ALA A C 1
ATOM 1638 O O . ALA A 1 215 ? -5.708 -22.412 -21.366 1.00 67.75 215 ALA A O 1
ATOM 1639 N N . GLN A 1 216 ? -3.781 -23.504 -21.691 1.00 72.31 216 GLN A N 1
ATOM 1640 C CA . GLN A 1 216 ? -4.298 -24.797 -21.258 1.00 72.31 216 GLN A CA 1
ATOM 1641 C C . GLN A 1 216 ? -4.607 -24.810 -19.757 1.00 72.31 216 GLN A C 1
ATOM 1643 O O . GLN A 1 216 ? -5.650 -25.333 -19.362 1.00 72.31 216 GLN A O 1
ATOM 1648 N N . ARG A 1 217 ? -3.747 -24.221 -18.922 1.00 66.50 217 ARG A N 1
ATOM 1649 C CA . ARG A 1 217 ? -3.950 -24.163 -17.470 1.00 66.50 217 ARG A CA 1
ATOM 1650 C C . ARG A 1 217 ? -5.126 -23.270 -17.079 1.00 66.50 217 ARG A C 1
ATOM 1652 O O . ARG A 1 217 ? -5.909 -23.669 -16.221 1.00 66.50 217 ARG A O 1
ATOM 1659 N N . ALA A 1 218 ? -5.297 -22.127 -17.740 1.00 63.22 218 ALA A N 1
ATOM 1660 C CA . ALA A 1 218 ? -6.448 -21.245 -17.565 1.00 63.22 218 ALA A CA 1
ATOM 1661 C C . ALA A 1 218 ? -7.759 -21.984 -17.865 1.00 63.22 218 ALA A C 1
ATOM 1663 O O . ALA A 1 218 ? -8.661 -21.983 -17.029 1.00 63.22 218 ALA A O 1
ATOM 1664 N N . ARG A 1 219 ? -7.822 -22.707 -18.998 1.00 68.50 219 ARG A N 1
ATOM 1665 C CA . ARG A 1 219 ? -8.971 -23.562 -19.345 1.00 68.50 219 ARG A CA 1
ATOM 1666 C C . ARG A 1 219 ? -9.261 -24.597 -18.258 1.00 68.50 219 ARG A C 1
ATOM 1668 O O . ARG A 1 219 ? -10.395 -24.698 -17.810 1.00 68.50 219 ARG A O 1
ATOM 1675 N N . GLN A 1 220 ? -8.237 -25.302 -17.775 1.00 70.94 220 GLN A N 1
ATOM 1676 C CA . GLN A 1 220 ? -8.394 -26.299 -16.708 1.00 70.94 220 GLN A CA 1
ATOM 1677 C C . GLN A 1 220 ? -8.920 -25.695 -15.399 1.00 70.94 220 GLN A C 1
ATOM 1679 O O . GLN A 1 220 ? -9.753 -26.309 -14.735 1.00 70.94 220 GLN A O 1
ATOM 1684 N N . CYS A 1 221 ? -8.443 -24.511 -15.005 1.00 64.62 221 CYS A N 1
ATOM 1685 C CA . CYS A 1 221 ? -8.915 -23.845 -13.787 1.00 64.62 221 CYS A CA 1
ATOM 1686 C C . CYS A 1 221 ? -10.367 -23.377 -13.936 1.00 64.62 221 CYS A C 1
ATOM 1688 O O . CYS A 1 221 ? -11.164 -23.566 -13.018 1.00 64.62 221 CYS A O 1
ATOM 1690 N N . GLN A 1 222 ? -10.721 -22.850 -15.111 1.00 66.94 222 GLN A N 1
ATOM 1691 C CA . GLN A 1 222 ? -12.074 -22.407 -15.435 1.00 66.94 222 GLN A CA 1
ATOM 1692 C C . GLN A 1 222 ? -13.072 -23.576 -15.476 1.00 66.94 222 GLN A C 1
ATOM 1694 O O . GLN A 1 222 ? -14.154 -23.484 -14.898 1.00 66.94 222 GLN A O 1
ATOM 1699 N N . GLU A 1 223 ? -12.705 -24.692 -16.109 1.00 72.50 223 GLU A N 1
ATOM 1700 C CA . GLU A 1 223 ? -13.523 -25.910 -16.174 1.00 72.50 223 GLU A CA 1
ATOM 1701 C C . GLU A 1 223 ? -13.729 -26.535 -14.789 1.00 72.50 223 GLU A C 1
ATOM 1703 O O . GLU A 1 223 ? -14.839 -26.944 -14.446 1.00 72.50 223 GLU A O 1
ATOM 1708 N N . ALA A 1 224 ? -12.675 -26.575 -13.972 1.00 71.69 224 ALA A N 1
ATOM 1709 C CA . ALA A 1 224 ? -12.726 -27.146 -12.631 1.00 71.69 224 ALA A CA 1
ATOM 1710 C C . ALA A 1 224 ? -13.307 -26.192 -11.571 1.00 71.69 224 ALA A C 1
ATOM 1712 O O . ALA A 1 224 ? -13.529 -26.631 -10.443 1.00 71.69 224 ALA A O 1
ATOM 1713 N N . LYS A 1 225 ? -13.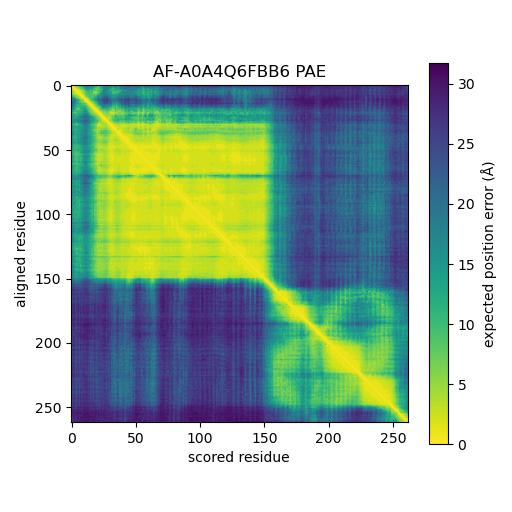528 -24.909 -11.905 1.00 74.56 225 LYS A N 1
ATOM 1714 C CA . LYS A 1 225 ? -13.889 -23.832 -10.960 1.00 74.56 225 LYS A CA 1
ATOM 1715 C C . LYS A 1 225 ? -13.036 -23.865 -9.686 1.00 74.56 225 LYS A C 1
ATOM 1717 O O . L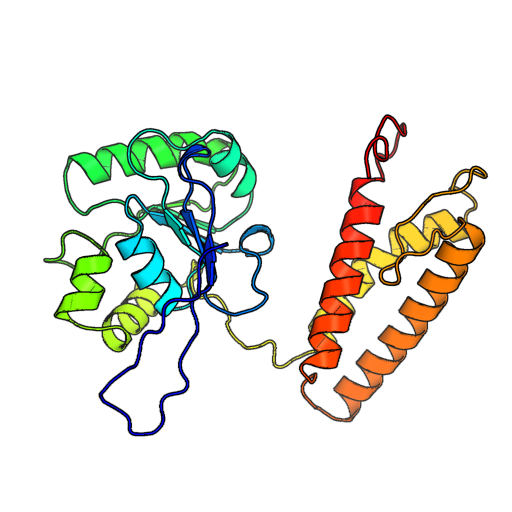YS A 1 225 ? -13.559 -23.737 -8.580 1.00 74.56 225 LYS A O 1
ATOM 1722 N N . ARG A 1 226 ? -11.738 -24.132 -9.844 1.00 72.38 226 ARG A N 1
ATOM 1723 C CA . ARG A 1 226 ? -10.812 -24.314 -8.723 1.00 72.38 226 ARG A CA 1
ATOM 1724 C C . ARG A 1 226 ? -9.849 -23.146 -8.621 1.00 72.38 226 ARG A C 1
ATOM 1726 O O . ARG A 1 226 ? -9.406 -22.611 -9.637 1.00 72.38 226 ARG A O 1
ATOM 1733 N N . ASP A 1 227 ? -9.453 -22.865 -7.392 1.00 64.56 227 ASP A N 1
ATOM 1734 C CA . ASP A 1 227 ? -8.371 -21.940 -7.104 1.00 64.56 227 ASP A CA 1
ATOM 1735 C C . ASP A 1 227 ? -7.018 -22.500 -7.584 1.00 64.56 227 ASP A C 1
ATOM 1737 O O . ASP A 1 227 ? -6.822 -23.719 -7.734 1.00 64.56 227 ASP A O 1
ATOM 1741 N N . LEU A 1 228 ? -6.070 -21.591 -7.822 1.00 57.66 228 LEU A N 1
ATOM 1742 C CA . LEU A 1 228 ? -4.670 -21.950 -8.029 1.00 57.66 228 LEU A CA 1
ATOM 1743 C C . LEU A 1 228 ? -4.044 -22.329 -6.690 1.00 57.66 228 LEU A C 1
ATOM 1745 O O . LEU A 1 228 ? -4.289 -21.691 -5.668 1.00 57.66 228 LEU A O 1
ATOM 1749 N N . ASN A 1 229 ? -3.211 -23.362 -6.697 1.00 71.75 229 ASN A N 1
ATOM 1750 C CA . ASN A 1 229 ? -2.389 -23.679 -5.538 1.00 71.75 229 ASN A CA 1
ATOM 1751 C C . ASN A 1 229 ? -1.157 -22.756 -5.460 1.00 71.75 229 ASN A C 1
ATOM 1753 O O . ASN A 1 229 ? -0.823 -22.055 -6.414 1.00 71.75 229 ASN A O 1
ATOM 1757 N N . VAL A 1 230 ? -0.461 -22.782 -4.320 1.00 55.31 230 VAL A N 1
ATOM 1758 C CA . VAL A 1 230 ? 0.701 -21.917 -4.043 1.00 55.31 230 VAL A CA 1
ATOM 1759 C C . VAL A 1 230 ? 1.790 -22.032 -5.117 1.00 55.31 230 VAL A C 1
ATOM 1761 O O . VAL A 1 230 ? 2.270 -21.014 -5.598 1.00 55.31 230 VAL A O 1
ATOM 1764 N N . LEU A 1 231 ? 2.118 -23.248 -5.567 1.00 57.25 231 LEU A N 1
ATOM 1765 C CA . LEU A 1 231 ? 3.142 -23.463 -6.599 1.00 57.25 231 LEU A CA 1
ATOM 1766 C C . LEU A 1 231 ? 2.723 -22.882 -7.957 1.00 57.25 231 LEU A C 1
ATOM 1768 O O . LEU A 1 231 ? 3.557 -22.398 -8.721 1.00 57.25 231 LEU A O 1
ATOM 1772 N N . GLU A 1 232 ? 1.427 -22.931 -8.274 1.00 60.00 232 GLU A N 1
ATOM 1773 C CA . GLU A 1 232 ? 0.882 -22.326 -9.492 1.00 60.00 232 GLU A CA 1
ATOM 1774 C C . GLU A 1 232 ? 0.950 -20.795 -9.433 1.00 60.00 232 GLU A C 1
ATOM 1776 O O . GLU A 1 232 ? 1.289 -20.169 -10.433 1.00 60.00 232 GLU A O 1
ATOM 1781 N N . ILE A 1 233 ? 0.690 -20.202 -8.265 1.00 57.91 233 ILE A N 1
ATOM 1782 C CA . ILE A 1 233 ? 0.824 -18.756 -8.040 1.00 57.91 233 ILE A CA 1
ATOM 1783 C C . ILE A 1 233 ? 2.289 -18.329 -8.185 1.00 57.91 233 ILE A C 1
ATOM 1785 O O . ILE A 1 233 ? 2.583 -17.428 -8.967 1.00 57.91 233 ILE A O 1
ATOM 1789 N N . GLU A 1 234 ? 3.218 -19.017 -7.517 1.00 55.94 234 GLU A N 1
ATOM 1790 C CA . GLU A 1 234 ? 4.658 -18.725 -7.594 1.00 55.94 234 GLU A CA 1
ATOM 1791 C C . GLU A 1 234 ? 5.194 -18.821 -9.031 1.00 55.94 234 GLU A C 1
ATOM 1793 O O . GLU A 1 234 ? 5.989 -17.983 -9.466 1.00 55.94 234 GLU A O 1
ATOM 1798 N N . SER A 1 235 ? 4.725 -19.814 -9.793 1.00 58.81 235 SER A N 1
ATOM 1799 C CA . SER A 1 235 ? 5.094 -19.996 -11.202 1.00 58.81 235 SER A CA 1
ATOM 1800 C C . SER A 1 235 ? 4.593 -18.848 -12.082 1.00 58.81 235 SER A C 1
ATOM 1802 O O . S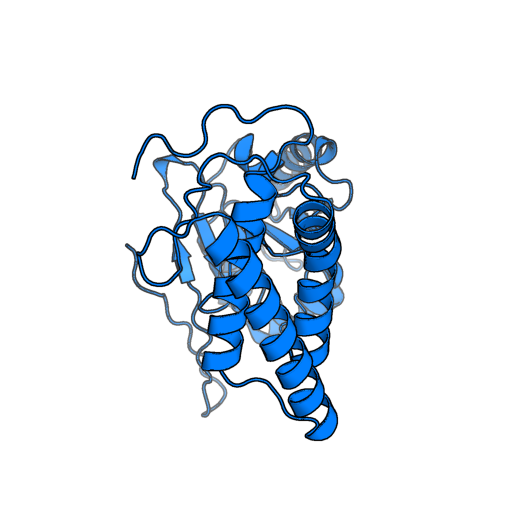ER A 1 235 ? 5.313 -18.394 -12.974 1.00 58.81 235 SER A O 1
ATOM 1804 N N . LEU A 1 236 ? 3.376 -18.351 -11.828 1.00 62.16 236 LEU A N 1
ATOM 1805 C CA . LEU A 1 236 ? 2.827 -17.198 -12.542 1.00 62.16 236 LEU A CA 1
ATOM 1806 C C . LEU A 1 236 ? 3.587 -15.922 -12.197 1.00 62.16 236 LEU A C 1
ATOM 1808 O O . LEU A 1 236 ? 3.979 -15.185 -13.094 1.00 62.16 236 LEU A O 1
ATOM 1812 N N . GLU A 1 237 ? 3.869 -15.675 -10.922 1.00 59.44 237 GLU A N 1
ATOM 1813 C CA . GLU A 1 237 ? 4.642 -14.503 -10.509 1.00 59.44 237 GLU A CA 1
ATOM 1814 C C . GLU A 1 237 ? 6.057 -14.503 -11.093 1.00 59.44 237 GLU A C 1
ATOM 1816 O O . GLU A 1 237 ? 6.541 -13.469 -11.551 1.00 59.44 237 GLU A O 1
ATOM 1821 N N . MET A 1 238 ? 6.722 -15.660 -11.116 1.00 59.94 238 MET A N 1
ATOM 1822 C CA . MET A 1 238 ? 8.056 -15.805 -11.697 1.00 59.94 238 MET A CA 1
ATOM 1823 C C . MET A 1 238 ? 8.077 -15.435 -13.180 1.00 59.94 238 MET A C 1
ATOM 1825 O O . MET A 1 238 ? 8.955 -14.698 -13.626 1.00 59.94 238 MET A O 1
ATOM 1829 N N . ALA A 1 239 ? 7.096 -15.908 -13.935 1.00 62.38 239 ALA A N 1
ATOM 1830 C CA . ALA A 1 239 ? 7.003 -15.611 -15.351 1.00 62.38 239 ALA A CA 1
ATOM 1831 C C . ALA A 1 239 ? 6.469 -14.196 -15.636 1.00 62.38 239 ALA A C 1
ATOM 1833 O O . ALA A 1 239 ? 6.897 -13.590 -16.610 1.00 62.38 239 ALA A O 1
ATOM 1834 N N . GLY A 1 240 ? 5.634 -13.620 -14.765 1.00 63.34 240 GLY A N 1
ATOM 1835 C CA . GLY A 1 240 ? 5.298 -12.192 -14.804 1.00 63.34 240 GLY A CA 1
ATOM 1836 C C . GLY A 1 240 ? 6.545 -11.319 -14.681 1.00 63.34 240 GLY A C 1
ATOM 1837 O O . GLY A 1 240 ? 6.805 -10.501 -15.554 1.00 63.34 240 GLY A O 1
ATOM 1838 N N . ARG A 1 241 ? 7.392 -11.590 -13.677 1.00 61.41 241 ARG A N 1
ATOM 1839 C CA . ARG A 1 241 ? 8.680 -10.895 -13.499 1.00 61.41 241 ARG A CA 1
ATOM 1840 C C . ARG A 1 241 ? 9.603 -11.039 -14.710 1.00 61.41 241 ARG A C 1
ATOM 1842 O O . ARG A 1 241 ? 10.267 -10.080 -15.090 1.00 61.41 241 ARG A O 1
ATOM 1849 N N . PHE A 1 242 ? 9.646 -12.226 -15.314 1.00 64.56 242 PHE A N 1
ATOM 1850 C CA . PHE A 1 242 ? 10.411 -12.458 -16.540 1.00 64.56 242 PHE A CA 1
ATOM 1851 C C . PHE A 1 242 ? 9.902 -11.591 -17.700 1.00 64.56 242 PHE A C 1
ATOM 1853 O O . PHE A 1 242 ? 10.696 -10.951 -18.386 1.00 64.56 242 PHE A O 1
ATOM 1860 N N . LEU A 1 243 ? 8.584 -11.539 -17.898 1.00 62.41 243 LEU A N 1
ATOM 1861 C CA . LEU A 1 243 ? 7.958 -10.770 -18.973 1.00 62.41 243 LEU A CA 1
ATOM 1862 C C . LEU A 1 243 ? 8.090 -9.264 -18.758 1.00 62.41 243 LEU A C 1
ATOM 1864 O O . LEU A 1 243 ? 8.379 -8.554 -19.715 1.00 62.41 243 LEU A O 1
ATOM 1868 N N . ASP A 1 244 ? 7.950 -8.787 -17.523 1.00 58.84 244 ASP A N 1
ATOM 1869 C CA . ASP A 1 244 ? 8.192 -7.388 -17.170 1.00 58.84 244 ASP A CA 1
ATOM 1870 C C . ASP A 1 244 ? 9.651 -7.006 -17.429 1.00 58.84 244 ASP A C 1
ATOM 1872 O O . ASP A 1 244 ? 9.919 -5.939 -17.975 1.00 58.84 244 ASP A O 1
ATOM 1876 N N . GLY A 1 245 ? 10.600 -7.894 -17.111 1.00 60.28 245 GLY A N 1
ATOM 1877 C CA . GLY A 1 245 ? 12.010 -7.714 -17.456 1.00 60.28 245 GLY A CA 1
ATOM 1878 C C . GLY A 1 245 ? 12.236 -7.642 -18.967 1.00 60.28 245 GLY A C 1
ATOM 1879 O O . GLY A 1 245 ? 12.909 -6.733 -19.451 1.00 60.28 245 GLY A O 1
ATOM 1880 N N . ALA A 1 246 ? 11.624 -8.553 -19.728 1.00 60.59 246 ALA A N 1
ATOM 1881 C CA . ALA A 1 246 ? 11.707 -8.563 -21.187 1.00 60.59 246 ALA A CA 1
ATOM 1882 C C . ALA A 1 246 ? 11.059 -7.318 -21.824 1.00 60.59 246 ALA A C 1
ATOM 1884 O O . ALA A 1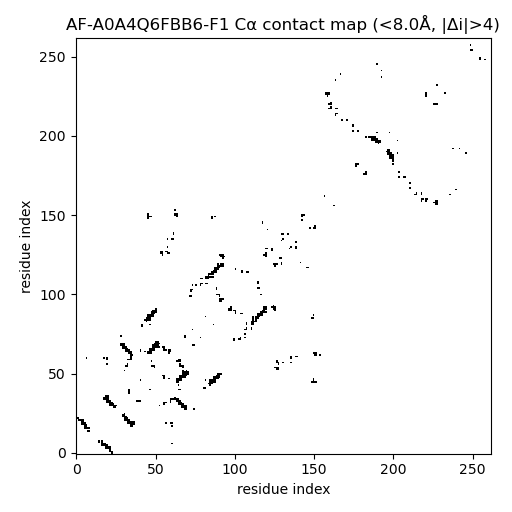 246 ? 11.595 -6.766 -22.783 1.00 60.59 246 ALA A O 1
ATOM 1885 N N . ALA A 1 247 ? 9.932 -6.848 -21.281 1.00 55.38 247 ALA A N 1
ATOM 1886 C CA . ALA A 1 247 ? 9.233 -5.650 -21.736 1.00 55.38 247 ALA A CA 1
ATOM 1887 C C . ALA A 1 247 ? 9.957 -4.358 -21.332 1.00 55.38 247 ALA A C 1
ATOM 1889 O O . ALA A 1 247 ? 9.986 -3.413 -22.109 1.00 55.38 247 ALA A O 1
ATOM 1890 N N . ALA A 1 248 ? 10.575 -4.302 -20.151 1.00 54.22 248 ALA A N 1
ATOM 1891 C CA . ALA A 1 248 ? 11.378 -3.158 -19.718 1.00 54.22 248 ALA A CA 1
ATOM 1892 C C . ALA A 1 248 ? 12.675 -3.023 -20.528 1.00 54.22 248 ALA A C 1
ATOM 1894 O O . ALA A 1 248 ? 13.134 -1.911 -20.779 1.00 54.22 248 ALA A O 1
ATOM 1895 N N . ALA A 1 249 ? 13.241 -4.146 -20.975 1.00 53.53 249 ALA A N 1
ATOM 1896 C CA . ALA A 1 249 ? 14.366 -4.158 -21.902 1.00 53.53 249 ALA A CA 1
ATOM 1897 C C . ALA A 1 249 ? 13.962 -3.722 -23.331 1.00 53.53 249 ALA A C 1
ATOM 1899 O O . ALA A 1 249 ? 14.814 -3.387 -24.152 1.00 53.53 249 ALA A O 1
ATOM 1900 N N . TRP A 1 250 ? 12.658 -3.669 -23.624 1.00 48.22 250 TRP A N 1
ATOM 1901 C CA . TRP A 1 250 ? 12.107 -3.193 -24.886 1.00 48.22 250 TRP A CA 1
ATOM 1902 C C . TRP A 1 250 ? 11.888 -1.671 -24.866 1.00 48.22 250 TRP A C 1
ATOM 1904 O O . TRP A 1 250 ? 10.874 -1.172 -24.381 1.00 48.22 250 TRP A O 1
ATOM 1914 N N . ASN A 1 251 ? 12.784 -0.914 -25.499 1.00 46.91 251 ASN A N 1
ATOM 1915 C CA . ASN A 1 251 ? 12.522 0.462 -25.934 1.00 46.91 251 ASN A CA 1
ATOM 1916 C C . ASN A 1 251 ? 12.412 0.467 -27.464 1.00 46.91 251 ASN A C 1
ATOM 1918 O O . ASN A 1 251 ? 13.351 0.067 -28.145 1.00 46.91 251 ASN A O 1
ATOM 1922 N N . GLY A 1 252 ? 11.270 0.918 -27.988 1.00 45.66 252 GLY A N 1
ATOM 1923 C CA . GLY A 1 252 ? 10.883 0.825 -29.398 1.00 45.66 252 GLY A CA 1
ATOM 1924 C C . GLY A 1 252 ? 11.839 1.424 -30.436 1.00 45.66 252 GLY A C 1
ATOM 1925 O O . GLY A 1 252 ? 11.605 1.163 -31.607 1.00 45.66 252 GLY A O 1
ATOM 1926 N N . ASP A 1 253 ? 12.898 2.149 -30.049 1.00 43.53 253 ASP A N 1
ATOM 1927 C CA . ASP A 1 253 ? 13.812 2.795 -31.005 1.00 43.53 253 ASP A CA 1
ATOM 1928 C C . ASP A 1 253 ? 15.326 2.605 -30.758 1.00 43.53 253 ASP A C 1
ATOM 1930 O O . ASP A 1 253 ? 16.112 3.073 -31.573 1.00 43.53 253 ASP A O 1
ATOM 1934 N N . THR A 1 254 ? 15.803 1.951 -29.689 1.00 41.44 254 THR A N 1
ATOM 1935 C CA . THR A 1 254 ? 17.235 1.563 -29.526 1.00 41.44 254 THR A CA 1
ATOM 1936 C C . THR A 1 254 ? 17.464 0.756 -28.242 1.00 41.44 254 THR A C 1
ATOM 1938 O O . THR A 1 254 ? 16.947 1.108 -27.182 1.00 41.44 254 THR A O 1
ATOM 1941 N N . TRP A 1 255 ? 18.314 -0.278 -28.318 1.00 42.62 255 TRP A N 1
ATOM 1942 C CA . TRP A 1 255 ? 18.930 -0.926 -27.155 1.00 42.62 255 TRP A CA 1
ATOM 1943 C C . TRP A 1 255 ? 20.201 -0.164 -26.769 1.00 42.62 255 TRP A C 1
ATOM 1945 O O . TRP A 1 255 ? 21.163 -0.160 -27.532 1.00 42.62 255 TRP A O 1
ATOM 1955 N N . LEU A 1 256 ? 20.233 0.453 -25.589 1.00 37.69 256 LEU A N 1
ATOM 1956 C CA . LEU A 1 256 ? 21.485 0.847 -24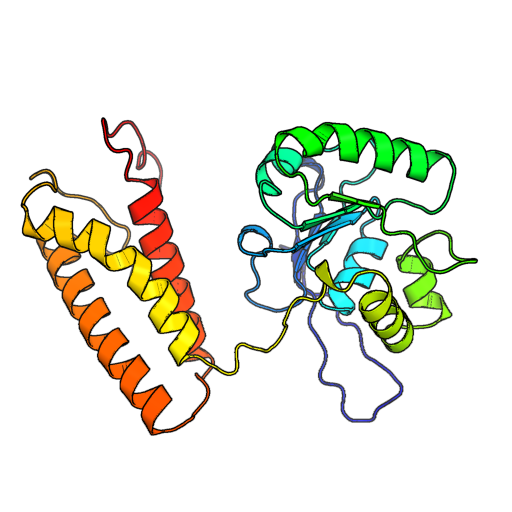.945 1.00 37.69 256 LEU A CA 1
ATOM 1957 C C . LEU A 1 256 ? 21.429 0.449 -23.465 1.00 37.69 256 LEU A C 1
ATOM 1959 O O . LEU A 1 256 ? 20.596 0.936 -22.706 1.00 37.69 256 LEU A O 1
ATOM 1963 N N . ASP A 1 257 ? 22.342 -0.461 -23.121 1.00 42.59 257 ASP A N 1
ATOM 1964 C CA . ASP A 1 257 ? 22.875 -0.767 -21.789 1.00 42.59 257 ASP A CA 1
ATOM 1965 C C . ASP A 1 257 ? 21.947 -1.367 -20.720 1.00 42.59 257 ASP A C 1
ATOM 1967 O O . ASP A 1 257 ? 21.838 -0.849 -19.611 1.00 42.59 257 ASP A O 1
ATOM 1971 N N . ALA A 1 258 ? 21.392 -2.554 -20.974 1.00 37.09 258 ALA A N 1
ATOM 1972 C CA . ALA A 1 258 ? 20.823 -3.379 -19.904 1.00 37.09 258 ALA A CA 1
ATOM 1973 C C . ALA A 1 258 ? 21.272 -4.844 -20.000 1.00 37.09 258 ALA A C 1
ATOM 1975 O O . ALA A 1 258 ? 20.455 -5.708 -20.267 1.00 37.09 258 ALA A O 1
ATOM 1976 N N . PHE A 1 259 ? 22.578 -5.099 -19.835 1.00 35.12 259 PHE A N 1
ATOM 1977 C CA . PHE A 1 259 ? 23.146 -6.303 -19.184 1.00 35.12 259 PHE A CA 1
ATOM 1978 C C . PHE A 1 259 ? 24.676 -6.184 -19.015 1.00 35.12 259 PHE A C 1
ATOM 1980 O O . PHE A 1 259 ? 25.440 -7.113 -19.272 1.00 35.12 259 PHE A O 1
ATOM 1987 N N . VAL A 1 260 ? 25.158 -5.026 -18.553 1.00 31.20 260 VAL A N 1
ATOM 1988 C CA . VAL A 1 260 ? 26.503 -4.940 -17.969 1.00 31.20 260 VAL A CA 1
ATOM 1989 C C . VAL A 1 260 ? 26.338 -4.900 -16.455 1.00 31.20 260 VAL A C 1
ATOM 1991 O O . VAL A 1 260 ? 26.032 -3.853 -15.893 1.00 31.20 260 VAL A O 1
ATOM 1994 N N . CYS A 1 261 ? 26.538 -6.081 -15.863 1.00 26.72 261 CYS A N 1
ATOM 1995 C CA . CYS A 1 261 ? 26.686 -6.441 -14.444 1.00 26.72 261 CYS A CA 1
ATOM 1996 C C . CYS A 1 261 ? 25.597 -7.399 -13.934 1.00 26.72 261 CYS A C 1
ATOM 1998 O O . CYS A 1 261 ? 24.562 -6.952 -13.453 1.00 26.72 261 CYS A O 1
ATOM 2000 N N . LEU A 1 262 ? 25.932 -8.696 -14.046 1.00 31.48 262 LEU A N 1
ATOM 2001 C CA . LEU A 1 262 ? 25.655 -9.821 -13.131 1.00 31.48 262 LEU A CA 1
ATOM 2002 C C . LEU A 1 262 ? 24.302 -9.839 -12.402 1.00 31.48 262 LEU A C 1
ATOM 2004 O O . LEU A 1 262 ? 24.161 -9.120 -11.389 1.00 31.48 262 LEU A O 1
#